Protein AF-A0A840MQK2-F1 (afdb_monomer_lite)

Secondary structure (DSSP, 8-state):
----------------------PPP--------------S-------TT-------HHHHHHHS-HHHHHHHHHTSTTGGGG--HHHHHHHHHHHHHHHHHHHHHHHHHHHHHTTSS----TTSPS-THHHHHHHHHHHHHHHHHHHHHHHHHHHHHHHHHHHHHHHHHHHHHHHHS--PPPP----SS-PPPPP--S------HHHHHHHHHHHHHHHHHHHTT-

Sequence (226 aa):
MRQLYNTPQLCGRRLPCSRKVDGPPVETGSPLLSFYGKIFLRNRNVAPGERTMSISSKFERSLLSHEEYGVIKGSHHPNLYALDRDGLLSLQSQLRQMRDKERTLARQKQRERRGKAEPRGASFPGTGEQPQQRKQVFANALKRVNKEATRIRNLEARAANVDAAHRALALRRAANFTSHPAQGQTANDGMSPRPNRRRRTIISGKRIGSTSQATKSAQARRDNKT

Organism: NCBI:txid211460

Radius of gyration: 40.18 Å; chains: 1; bounding box: 99×77×92 Å

Structure (mmCIF, N/CA/C/O backbone):
data_AF-A0A840MQK2-F1
#
_entry.id   AF-A0A840MQK2-F1
#
loop_
_atom_site.group_PDB
_atom_site.id
_atom_site.type_symbol
_atom_site.label_atom_id
_atom_site.label_alt_id
_atom_site.label_comp_id
_atom_site.label_asym_id
_atom_site.label_entity_id
_atom_site.label_seq_id
_atom_site.pdbx_PDB_ins_code
_atom_site.Cartn_x
_atom_site.Cartn_y
_atom_site.Cartn_z
_atom_site.occupancy
_atom_site.B_iso_or_equiv
_atom_site.auth_seq_id
_atom_site.auth_comp_id
_atom_site.auth_asym_id
_atom_site.auth_atom_id
_atom_site.pdbx_PDB_model_num
ATOM 1 N N . MET A 1 1 ? 40.280 -42.433 0.179 1.00 41.53 1 MET A N 1
ATOM 2 C CA . MET A 1 1 ? 41.707 -42.046 0.204 1.00 41.53 1 MET A CA 1
ATOM 3 C C . MET A 1 1 ? 41.862 -40.718 -0.531 1.00 41.53 1 MET A C 1
ATOM 5 O O . MET A 1 1 ? 41.618 -40.699 -1.723 1.00 41.53 1 MET A O 1
ATOM 9 N N . ARG A 1 2 ? 42.157 -39.648 0.234 1.00 40.81 2 ARG A N 1
ATOM 10 C CA . ARG A 1 2 ? 42.893 -38.396 -0.091 1.00 40.81 2 ARG A CA 1
ATOM 11 C C . ARG A 1 2 ? 42.661 -37.770 -1.483 1.00 40.81 2 ARG A C 1
ATOM 13 O O . ARG A 1 2 ? 43.052 -38.332 -2.490 1.00 40.81 2 ARG A O 1
ATOM 20 N N . GLN A 1 3 ? 41.938 -36.648 -1.582 1.00 44.72 3 GLN A N 1
ATOM 21 C CA . GLN A 1 3 ? 42.475 -35.268 -1.518 1.00 44.72 3 GLN A CA 1
ATOM 22 C C . GLN A 1 3 ? 43.796 -35.077 -2.284 1.00 44.72 3 GLN A C 1
ATOM 24 O O . GLN A 1 3 ? 44.765 -35.756 -1.967 1.00 44.72 3 GLN A O 1
ATOM 29 N N . LEU A 1 4 ? 43.852 -34.095 -3.194 1.00 51.62 4 LEU A N 1
ATOM 30 C CA . LEU A 1 4 ? 44.682 -32.891 -3.036 1.00 51.62 4 LEU A CA 1
ATOM 31 C C . LEU A 1 4 ? 44.457 -31.897 -4.193 1.00 51.62 4 LEU A C 1
ATOM 33 O O . LEU A 1 4 ? 44.516 -32.230 -5.373 1.00 51.62 4 LEU A O 1
ATOM 37 N N . TYR A 1 5 ? 44.183 -30.661 -3.786 1.00 48.44 5 TYR A N 1
ATOM 38 C CA . TYR A 1 5 ? 44.138 -29.437 -4.576 1.00 48.44 5 TYR A CA 1
ATOM 39 C C . TYR A 1 5 ? 45.520 -29.101 -5.148 1.00 48.44 5 TYR A C 1
ATOM 41 O O . TYR A 1 5 ? 46.525 -29.365 -4.493 1.00 48.44 5 TYR A O 1
ATOM 49 N N . ASN A 1 6 ? 45.576 -28.420 -6.297 1.00 49.34 6 ASN A N 1
ATOM 50 C CA . ASN A 1 6 ? 46.756 -27.629 -6.644 1.00 49.34 6 ASN A CA 1
ATOM 51 C C . ASN A 1 6 ? 46.397 -26.359 -7.425 1.00 49.34 6 ASN A C 1
ATOM 53 O O . ASN A 1 6 ? 46.158 -26.362 -8.630 1.00 49.34 6 ASN A O 1
ATOM 57 N N . THR A 1 7 ? 46.380 -25.258 -6.682 1.00 54.41 7 THR A N 1
ATOM 58 C CA . THR A 1 7 ? 46.642 -23.894 -7.144 1.00 54.41 7 THR A CA 1
ATOM 59 C C . THR A 1 7 ? 48.152 -23.665 -7.249 1.00 54.41 7 THR A C 1
ATOM 61 O O . THR A 1 7 ? 48.863 -24.075 -6.332 1.00 54.41 7 THR A O 1
ATOM 64 N N . PRO A 1 8 ? 48.634 -22.858 -8.206 1.00 52.00 8 PRO A N 1
ATOM 65 C CA . PRO A 1 8 ? 49.812 -22.039 -7.975 1.00 52.00 8 PRO A CA 1
ATOM 66 C C . PRO A 1 8 ? 49.434 -20.560 -7.887 1.00 52.00 8 PRO A C 1
ATOM 68 O O . PRO A 1 8 ? 48.898 -19.950 -8.812 1.00 52.00 8 PRO A O 1
ATOM 71 N N . GLN A 1 9 ? 49.751 -20.005 -6.721 1.00 45.38 9 GLN A N 1
ATOM 72 C CA . GLN A 1 9 ? 49.902 -18.586 -6.450 1.00 45.38 9 GLN A CA 1
ATOM 73 C C . GLN A 1 9 ? 50.935 -17.978 -7.409 1.00 45.38 9 GLN A C 1
ATOM 75 O O . GLN A 1 9 ? 52.034 -18.511 -7.555 1.00 45.38 9 GLN A O 1
ATOM 80 N N . LEU A 1 10 ? 50.624 -16.821 -7.996 1.00 47.00 10 LEU A N 1
ATOM 81 C CA . LEU A 1 10 ? 51.647 -15.914 -8.506 1.00 47.00 10 LEU A CA 1
ATOM 82 C C . LEU A 1 10 ? 51.690 -14.666 -7.633 1.00 47.00 10 LEU A C 1
ATOM 84 O O . LEU A 1 10 ? 50.785 -13.832 -7.616 1.00 47.00 10 LEU A O 1
ATOM 88 N N . CYS A 1 11 ? 52.791 -14.595 -6.895 1.00 37.00 11 CYS A N 1
ATOM 89 C CA . CYS A 1 11 ? 53.271 -13.460 -6.142 1.00 37.00 11 CYS A CA 1
ATOM 90 C C . CYS A 1 11 ? 53.499 -12.228 -7.033 1.00 37.00 11 CYS A C 1
ATOM 92 O O . CYS A 1 11 ? 54.121 -12.301 -8.089 1.00 37.00 11 CYS A O 1
ATOM 94 N N . GLY A 1 12 ? 53.072 -11.080 -6.508 1.00 40.91 12 GLY A N 1
ATOM 95 C CA . GLY A 1 12 ? 53.907 -9.892 -6.344 1.00 40.91 12 GLY A CA 1
ATOM 96 C C . GLY A 1 12 ? 54.588 -9.299 -7.577 1.00 40.91 12 GLY A C 1
ATOM 97 O O . GLY A 1 12 ? 55.734 -9.622 -7.878 1.00 40.91 12 GLY A O 1
ATOM 98 N N . ARG A 1 13 ? 53.979 -8.250 -8.140 1.00 44.50 13 ARG A N 1
ATOM 99 C CA . ARG A 1 13 ? 54.738 -7.109 -8.672 1.00 44.50 13 ARG A CA 1
ATOM 100 C C . ARG A 1 13 ? 54.138 -5.796 -8.184 1.00 44.50 13 ARG A C 1
ATOM 102 O O . ARG A 1 13 ? 53.063 -5.387 -8.603 1.00 44.50 13 ARG A O 1
ATOM 109 N N . ARG A 1 14 ? 54.886 -5.154 -7.282 1.00 46.94 14 ARG A N 1
ATOM 110 C CA . ARG A 1 14 ? 54.813 -3.721 -6.985 1.00 46.94 14 ARG A CA 1
ATOM 111 C C . ARG A 1 14 ? 55.087 -2.943 -8.270 1.00 46.94 14 ARG A C 1
ATOM 113 O O . ARG A 1 14 ? 56.121 -3.167 -8.892 1.00 46.94 14 ARG A O 1
ATOM 120 N N . LEU A 1 15 ? 54.215 -1.998 -8.599 1.00 55.44 15 LEU A N 1
ATOM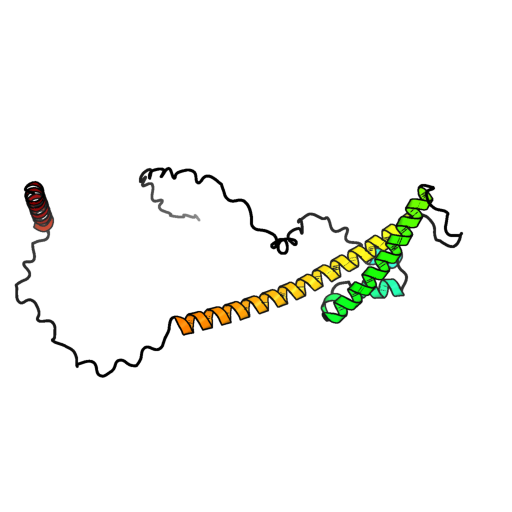 121 C CA . LEU A 1 15 ? 54.518 -0.855 -9.457 1.00 55.44 15 LEU A CA 1
ATOM 122 C C . LEU A 1 15 ? 53.840 0.407 -8.880 1.00 55.44 15 LEU A C 1
ATOM 124 O O . LEU A 1 15 ? 52.945 0.285 -8.044 1.00 55.44 15 LEU A O 1
ATOM 128 N N . PRO A 1 16 ? 54.367 1.599 -9.211 1.00 49.88 16 PRO A N 1
ATOM 129 C CA . PRO A 1 16 ? 54.675 2.634 -8.230 1.00 49.88 16 PRO A CA 1
ATOM 130 C C . PRO A 1 16 ? 53.606 3.719 -8.064 1.00 49.88 16 PRO A C 1
ATOM 132 O O . PRO A 1 16 ? 52.742 3.938 -8.912 1.00 49.88 16 PRO A O 1
ATOM 135 N N . CYS A 1 17 ? 53.761 4.439 -6.951 1.00 41.25 17 CYS A N 1
ATOM 136 C CA . CYS A 1 17 ? 53.114 5.691 -6.585 1.00 41.25 17 CYS A CA 1
ATOM 137 C C . CYS A 1 17 ? 52.955 6.646 -7.776 1.00 41.25 17 CYS A C 1
ATOM 139 O O . CYS A 1 17 ? 53.936 7.180 -8.292 1.00 41.25 17 CYS A O 1
ATOM 141 N N . SER A 1 18 ? 51.707 6.908 -8.162 1.00 45.62 18 SER A N 1
ATOM 142 C CA . SER A 1 18 ? 51.364 7.979 -9.095 1.00 45.62 18 SER A CA 1
ATOM 143 C C . SER A 1 18 ? 50.807 9.171 -8.321 1.00 45.62 18 SER A C 1
ATOM 145 O O . SER A 1 18 ? 49.755 9.094 -7.694 1.00 45.62 18 SER A O 1
ATOM 147 N N . ARG A 1 19 ? 51.626 10.227 -8.335 1.00 43.41 19 ARG A N 1
ATOM 148 C CA . ARG A 1 19 ? 51.381 11.658 -8.098 1.00 43.41 19 ARG A CA 1
ATOM 149 C C . ARG A 1 19 ? 49.942 12.071 -7.749 1.00 43.41 19 ARG A C 1
ATOM 151 O O . ARG A 1 19 ? 49.038 11.962 -8.571 1.00 43.41 19 ARG A O 1
ATOM 158 N N . LYS A 1 20 ? 49.800 12.687 -6.568 1.00 45.38 20 LYS A N 1
ATOM 159 C CA . LYS A 1 20 ? 48.750 13.672 -6.279 1.00 45.38 20 LYS A CA 1
ATOM 160 C C . LYS A 1 20 ? 48.833 14.789 -7.322 1.00 45.38 20 LYS A C 1
ATOM 162 O O . LYS A 1 20 ? 49.902 15.359 -7.525 1.00 45.38 20 LYS A O 1
ATOM 167 N N . VAL A 1 21 ? 47.716 15.057 -7.986 1.00 53.38 21 VAL A N 1
ATOM 168 C CA . VAL A 1 21 ? 47.494 16.288 -8.740 1.00 53.38 21 VAL A CA 1
ATOM 169 C C . VAL A 1 21 ? 46.721 17.197 -7.797 1.00 53.38 21 VAL A C 1
ATOM 171 O O . VAL A 1 21 ? 45.563 16.919 -7.490 1.00 53.38 21 VAL A O 1
ATOM 174 N N . ASP A 1 22 ? 47.388 18.228 -7.288 1.00 47.12 22 ASP A N 1
ATOM 175 C CA . ASP A 1 22 ? 46.751 19.286 -6.515 1.00 47.12 22 ASP A CA 1
ATOM 176 C C . ASP A 1 22 ? 45.995 20.195 -7.496 1.00 47.12 22 ASP A C 1
ATOM 178 O O . ASP A 1 22 ? 46.594 20.885 -8.320 1.00 47.12 22 ASP A O 1
ATOM 182 N N . GLY A 1 23 ? 44.663 20.125 -7.464 1.00 55.00 23 GLY A N 1
ATOM 183 C CA . GLY A 1 23 ? 43.780 21.052 -8.174 1.00 55.00 23 GLY A CA 1
ATOM 184 C C . GLY A 1 23 ? 43.467 22.277 -7.302 1.00 55.00 23 GLY A C 1
ATOM 185 O O . GLY A 1 23 ? 43.335 22.119 -6.086 1.00 55.00 23 GLY A O 1
ATOM 186 N N . PRO A 1 24 ? 43.349 23.487 -7.881 1.00 65.25 24 PRO A N 1
ATOM 187 C CA . PRO A 1 24 ? 43.094 24.707 -7.118 1.00 65.25 24 PRO A CA 1
ATOM 188 C C . PRO A 1 24 ? 41.659 24.764 -6.557 1.00 65.25 24 PRO A C 1
ATOM 190 O O . PRO A 1 24 ? 40.743 24.168 -7.136 1.00 65.25 24 PRO A O 1
ATOM 193 N N . PRO A 1 25 ? 41.440 25.499 -5.450 1.00 50.09 25 PRO A N 1
ATOM 194 C CA . PRO A 1 25 ? 40.121 25.675 -4.858 1.00 50.09 25 PRO A CA 1
ATOM 195 C C . PRO A 1 25 ? 39.256 26.570 -5.753 1.00 50.09 25 PRO A C 1
ATOM 197 O O . PRO A 1 25 ? 39.632 27.689 -6.090 1.00 50.09 25 PRO A O 1
ATOM 200 N N . VAL A 1 26 ? 38.082 26.070 -6.137 1.00 55.81 26 VAL A N 1
ATOM 201 C CA . VAL A 1 26 ? 37.061 26.871 -6.818 1.00 55.81 26 VAL A CA 1
ATOM 202 C C . VAL A 1 26 ? 36.281 27.615 -5.740 1.00 55.81 26 VAL A C 1
ATOM 204 O O . VAL A 1 26 ? 35.487 27.016 -5.013 1.00 55.81 26 VAL A O 1
ATOM 207 N N . GLU A 1 27 ? 36.552 28.911 -5.606 1.00 44.59 27 GLU A N 1
ATOM 208 C CA . GLU A 1 27 ? 35.802 29.794 -4.723 1.00 44.59 27 GLU A CA 1
ATOM 209 C C . GLU A 1 27 ? 34.398 30.070 -5.270 1.00 44.59 27 GLU A C 1
ATOM 211 O O . GLU A 1 27 ? 34.154 30.319 -6.450 1.00 44.59 27 GLU A O 1
ATOM 216 N N . THR A 1 28 ? 33.464 29.988 -4.336 1.00 51.53 28 THR A N 1
ATOM 217 C CA . THR A 1 28 ? 32.049 30.316 -4.412 1.00 51.53 28 THR A CA 1
ATOM 218 C C . THR A 1 28 ? 31.813 31.796 -4.696 1.00 51.53 28 THR A C 1
ATOM 220 O O . THR A 1 28 ? 32.368 32.642 -4.000 1.00 51.53 28 THR A O 1
ATOM 223 N N . GLY A 1 29 ? 30.881 32.122 -5.595 1.00 41.69 29 GLY A N 1
ATOM 224 C CA . GLY A 1 29 ? 30.379 33.493 -5.683 1.00 41.69 29 GLY A CA 1
ATOM 225 C C . GLY A 1 29 ? 29.430 33.766 -6.840 1.00 41.69 29 GLY A C 1
ATOM 226 O O . GLY A 1 29 ? 29.815 34.410 -7.805 1.00 41.69 29 GLY A O 1
ATOM 227 N N . SER A 1 30 ? 28.176 33.323 -6.742 1.00 43.62 30 SER A N 1
ATOM 228 C CA . SER A 1 30 ? 27.048 33.946 -7.457 1.00 43.62 30 SER A CA 1
ATOM 229 C C . SER A 1 30 ? 25.735 33.610 -6.737 1.00 43.62 30 SER A C 1
ATOM 231 O O . SER A 1 30 ? 25.288 32.461 -6.789 1.00 43.62 30 SER A O 1
ATOM 233 N N . PRO A 1 31 ? 25.125 34.571 -6.021 1.00 55.62 31 PRO A N 1
ATOM 234 C CA . PRO A 1 31 ? 23.759 34.463 -5.535 1.00 55.62 31 PRO A CA 1
ATOM 235 C C . PRO A 1 31 ? 22.786 34.861 -6.657 1.00 55.62 31 PRO A C 1
ATOM 237 O O . PRO A 1 31 ? 23.150 35.616 -7.550 1.00 55.62 31 PRO A O 1
ATOM 240 N N . LEU A 1 32 ? 21.529 34.423 -6.531 1.00 50.41 32 LEU A N 1
ATOM 241 C CA . LEU A 1 32 ? 20.359 34.778 -7.357 1.00 50.41 32 LEU A CA 1
ATOM 242 C C . LEU A 1 32 ? 20.064 33.864 -8.557 1.00 50.41 32 LEU A C 1
ATOM 244 O O . LEU A 1 32 ? 20.351 34.194 -9.697 1.00 50.41 32 LEU A O 1
ATOM 248 N N . LEU A 1 33 ? 19.368 32.758 -8.280 1.00 44.22 33 LEU A N 1
ATOM 249 C CA . LEU A 1 33 ? 18.238 32.231 -9.068 1.00 44.22 33 LEU A CA 1
ATOM 250 C C . LEU A 1 33 ? 17.614 31.109 -8.219 1.00 44.22 33 LEU A C 1
ATOM 252 O O . LEU A 1 33 ? 18.175 30.038 -8.040 1.00 44.22 33 LEU A O 1
ATOM 256 N N . SER A 1 34 ? 16.645 31.455 -7.376 1.00 40.94 34 SER A N 1
ATOM 257 C CA . SER A 1 34 ? 15.219 31.437 -7.712 1.00 40.94 34 SER A CA 1
ATOM 258 C C . SER A 1 34 ? 14.684 30.016 -7.913 1.00 40.94 34 SER A C 1
ATOM 260 O O . SER A 1 34 ? 14.951 29.357 -8.909 1.00 40.94 34 SER A O 1
ATOM 262 N N . PHE A 1 35 ? 13.941 29.574 -6.894 1.00 50.81 35 PHE A N 1
ATOM 263 C CA . PHE A 1 35 ? 12.643 28.914 -7.017 1.00 50.81 35 PHE A CA 1
ATOM 264 C C . PHE A 1 35 ? 12.455 27.943 -8.195 1.00 50.81 35 PHE A C 1
ATOM 266 O O . PHE A 1 35 ? 12.172 28.361 -9.306 1.00 50.81 35 PHE A O 1
ATOM 273 N N . TYR A 1 36 ? 12.504 26.647 -7.872 1.00 50.00 36 TYR A N 1
ATOM 274 C CA . TYR A 1 36 ? 11.636 25.534 -8.308 1.00 50.00 36 TYR A CA 1
ATOM 275 C C . TYR A 1 36 ? 12.467 24.256 -8.458 1.00 50.00 36 TYR A C 1
ATOM 277 O O . TYR A 1 36 ? 13.219 24.074 -9.404 1.00 50.00 36 TYR A O 1
ATOM 285 N N . GLY A 1 37 ? 12.325 23.344 -7.494 1.00 41.00 37 GLY A N 1
ATOM 286 C CA . GLY A 1 37 ? 13.011 22.049 -7.538 1.00 41.00 37 GLY A CA 1
ATOM 287 C C . GLY A 1 37 ? 12.895 21.216 -6.263 1.00 41.00 37 GLY A C 1
ATOM 288 O O . GLY A 1 37 ? 13.807 20.472 -5.927 1.00 41.00 37 GLY A O 1
ATOM 289 N N . LYS A 1 38 ? 11.796 21.350 -5.508 1.00 44.09 38 LYS A N 1
ATOM 290 C CA . LYS A 1 38 ? 11.507 20.544 -4.306 1.00 44.09 38 LYS A CA 1
ATOM 291 C C . LYS A 1 38 ? 10.321 19.605 -4.538 1.00 44.09 38 LYS A C 1
ATOM 293 O O . LYS A 1 38 ? 9.383 19.604 -3.755 1.00 44.09 38 LYS A O 1
ATOM 298 N N . ILE A 1 39 ? 10.335 18.795 -5.597 1.00 45.84 39 ILE A N 1
ATOM 299 C CA . ILE A 1 39 ? 9.381 17.677 -5.733 1.00 45.84 39 ILE A CA 1
ATOM 300 C C . ILE A 1 39 ? 10.043 16.492 -6.442 1.00 45.84 39 ILE A C 1
ATOM 302 O O . ILE A 1 39 ? 9.643 16.133 -7.536 1.00 45.84 39 ILE A O 1
ATOM 306 N N . PHE A 1 40 ? 11.048 15.862 -5.835 1.00 41.62 40 PHE A N 1
ATOM 307 C CA . PHE A 1 40 ? 11.305 14.433 -6.060 1.00 41.62 40 PHE A CA 1
ATOM 308 C C . PHE A 1 40 ? 12.363 13.942 -5.075 1.00 41.62 40 PHE A C 1
ATOM 310 O O . PHE A 1 40 ? 13.541 14.124 -5.327 1.00 41.62 40 PHE A O 1
ATOM 317 N N . LEU A 1 41 ? 11.950 13.399 -3.925 1.00 45.75 41 LEU A N 1
ATOM 318 C CA . LEU A 1 41 ? 12.714 12.472 -3.061 1.00 45.75 41 LEU A CA 1
ATOM 319 C C . LEU A 1 41 ? 11.960 12.309 -1.734 1.00 45.75 41 LEU A C 1
ATOM 321 O O . LEU A 1 41 ? 12.352 12.823 -0.689 1.00 45.75 41 LEU A O 1
ATOM 325 N N . ARG A 1 42 ? 10.830 11.594 -1.757 1.00 45.00 42 ARG A N 1
ATOM 326 C CA . ARG A 1 42 ? 10.215 11.115 -0.512 1.00 45.00 42 ARG A CA 1
ATOM 327 C C . ARG A 1 42 ? 9.440 9.822 -0.728 1.00 45.00 42 ARG A C 1
ATOM 329 O O . ARG A 1 42 ? 8.220 9.815 -0.720 1.00 45.00 42 ARG A O 1
ATOM 336 N N . ASN A 1 43 ? 10.171 8.729 -0.944 1.00 45.22 43 ASN A N 1
ATOM 337 C CA . ASN A 1 43 ? 9.729 7.388 -0.542 1.00 45.22 43 ASN A CA 1
ATOM 338 C C . ASN A 1 43 ? 10.883 6.374 -0.604 1.00 45.22 43 ASN A C 1
ATOM 340 O O . ASN A 1 43 ? 10.895 5.430 -1.385 1.00 45.22 43 ASN A O 1
ATOM 344 N N . ARG A 1 44 ? 11.874 6.566 0.266 1.00 51.06 44 ARG A N 1
ATOM 345 C CA . ARG A 1 44 ? 12.679 5.465 0.797 1.00 51.06 44 ARG A CA 1
ATOM 346 C C . ARG A 1 44 ? 12.616 5.599 2.303 1.00 51.06 44 ARG A C 1
ATOM 348 O O . ARG A 1 44 ? 13.250 6.497 2.827 1.00 51.06 44 ARG A O 1
ATOM 355 N N . ASN A 1 45 ? 11.765 4.799 2.939 1.00 39.47 45 ASN A N 1
ATOM 356 C CA . ASN A 1 45 ? 11.839 4.426 4.353 1.00 39.47 45 ASN A CA 1
ATOM 357 C C . ASN A 1 45 ? 10.799 3.328 4.608 1.00 39.47 45 ASN A C 1
ATOM 359 O O . ASN A 1 45 ? 9.733 3.571 5.164 1.00 39.47 45 ASN A O 1
ATOM 363 N N . VAL A 1 46 ? 11.107 2.105 4.182 1.00 48.34 46 VAL A N 1
ATOM 364 C CA . VAL A 1 46 ? 10.618 0.930 4.909 1.00 48.34 46 VAL A CA 1
ATOM 365 C C . VAL A 1 46 ? 11.840 0.401 5.638 1.00 48.34 46 VAL A C 1
ATOM 367 O O . VAL A 1 46 ? 12.669 -0.287 5.049 1.00 48.34 46 VAL A O 1
ATOM 370 N N . ALA A 1 47 ? 12.006 0.829 6.888 1.00 35.69 47 ALA A N 1
ATOM 371 C CA . ALA A 1 47 ? 13.020 0.271 7.766 1.00 35.69 47 ALA A CA 1
ATOM 372 C C . ALA A 1 47 ? 12.727 -1.233 7.956 1.00 35.69 47 ALA A C 1
ATOM 374 O O . ALA A 1 47 ? 11.588 -1.586 8.287 1.00 35.69 47 ALA A O 1
ATOM 375 N N . PRO A 1 48 ? 13.702 -2.131 7.741 1.00 42.12 48 PRO A N 1
ATOM 376 C CA . PRO A 1 48 ? 13.534 -3.545 8.037 1.00 42.12 48 PRO A CA 1
ATOM 377 C C . PRO A 1 48 ? 13.640 -3.716 9.556 1.00 42.12 48 PRO A C 1
ATOM 379 O O . PRO A 1 48 ? 14.733 -3.722 10.111 1.00 42.12 48 PRO A O 1
ATOM 382 N N . GLY A 1 49 ? 12.504 -3.776 10.253 1.00 39.28 49 GLY A N 1
ATOM 383 C CA . GLY A 1 49 ? 12.527 -3.947 11.710 1.00 39.28 49 GLY A CA 1
ATOM 384 C C . GLY A 1 49 ? 11.244 -3.651 12.482 1.00 39.28 49 GLY A C 1
ATOM 385 O O . GLY A 1 49 ? 11.230 -3.841 13.696 1.00 39.28 49 GLY A O 1
ATOM 386 N N . GLU A 1 50 ? 10.145 -3.230 11.844 1.00 43.06 50 GLU A N 1
ATOM 387 C CA . GLU A 1 50 ? 8.847 -3.257 12.529 1.00 43.06 50 GLU A CA 1
ATOM 388 C C . GLU A 1 50 ? 8.418 -4.716 12.692 1.00 43.06 50 GLU A C 1
ATOM 390 O O . GLU A 1 50 ? 7.966 -5.350 11.738 1.00 43.06 50 GLU A O 1
ATOM 395 N N . ARG A 1 51 ? 8.554 -5.245 13.915 1.00 45.38 51 ARG A N 1
ATOM 396 C CA . ARG A 1 51 ? 7.874 -6.471 14.340 1.00 45.38 51 ARG A CA 1
ATOM 397 C C . ARG A 1 51 ? 6.402 -6.293 13.993 1.00 45.38 51 ARG A C 1
ATOM 399 O O . ARG A 1 51 ? 5.686 -5.532 14.644 1.00 45.38 51 ARG A O 1
ATOM 406 N N . THR A 1 52 ? 5.958 -6.936 12.921 1.00 50.81 52 THR A N 1
ATOM 407 C CA . THR A 1 52 ? 4.545 -6.994 12.596 1.00 50.81 52 THR A CA 1
ATOM 408 C C . THR A 1 52 ? 3.889 -7.714 13.758 1.00 50.81 52 THR A C 1
ATOM 410 O O . THR A 1 52 ? 4.065 -8.921 13.901 1.00 50.81 52 THR A O 1
ATOM 413 N N . MET A 1 53 ? 3.171 -6.987 14.611 1.00 55.28 53 MET A N 1
ATOM 414 C CA . MET A 1 53 ? 2.200 -7.603 15.504 1.00 55.28 53 MET A CA 1
ATOM 415 C C . MET A 1 53 ? 1.160 -8.255 14.594 1.00 55.28 53 MET A C 1
ATOM 417 O O . MET A 1 53 ? 0.223 -7.603 14.129 1.00 55.28 53 MET A O 1
ATOM 421 N N . SER A 1 54 ? 1.412 -9.511 14.219 1.00 70.00 54 SER A N 1
ATOM 422 C CA . SER A 1 54 ? 0.518 -10.304 13.396 1.00 70.00 54 SER A CA 1
ATOM 423 C C . SER A 1 54 ? -0.680 -10.629 14.266 1.00 70.00 54 SER A C 1
ATOM 425 O O . SER A 1 54 ? -0.638 -11.526 15.106 1.00 70.00 54 SER A O 1
ATOM 427 N N . ILE A 1 55 ? -1.738 -9.846 14.103 1.00 82.38 55 ILE A N 1
ATOM 428 C CA . ILE A 1 55 ? -3.005 -10.139 14.754 1.00 82.38 55 ILE A CA 1
ATOM 429 C C . ILE A 1 55 ? -3.551 -11.430 14.140 1.00 82.38 55 ILE A C 1
ATOM 431 O O . ILE A 1 55 ? -3.625 -11.558 12.915 1.00 82.38 55 ILE A O 1
ATOM 435 N N . SER A 1 56 ? -3.887 -12.399 14.994 1.00 87.19 56 SER A N 1
ATOM 436 C CA . SER A 1 56 ? -4.427 -13.683 14.556 1.00 87.19 56 SER A CA 1
ATOM 437 C C . SER A 1 56 ? -5.860 -13.517 14.050 1.00 87.19 56 SER A C 1
ATOM 439 O O . SER A 1 56 ? -6.649 -12.771 14.628 1.00 87.19 56 SER A O 1
ATOM 441 N N . SER A 1 57 ? -6.246 -14.259 13.009 1.00 87.88 57 SER A N 1
ATOM 442 C CA . SER A 1 57 ? -7.614 -14.200 12.468 1.00 87.88 57 SER A CA 1
ATOM 443 C C . SER A 1 57 ? -8.680 -14.554 13.512 1.00 87.88 57 SER A C 1
ATOM 445 O O . SER A 1 57 ? -9.800 -14.059 13.435 1.00 87.88 57 SER A O 1
ATOM 447 N N . LYS A 1 58 ? -8.336 -15.386 14.507 1.00 90.00 58 LYS A N 1
ATOM 448 C CA . LYS A 1 58 ? -9.208 -15.702 15.648 1.00 90.00 58 LYS A CA 1
ATOM 449 C C . LYS A 1 58 ? -9.487 -14.461 16.499 1.00 90.00 58 LYS A C 1
ATOM 451 O O . LYS A 1 58 ? -10.637 -14.220 16.843 1.00 90.00 58 LYS A O 1
ATOM 456 N N . PHE A 1 59 ? -8.455 -13.671 16.790 1.00 90.00 59 PHE A N 1
ATOM 457 C CA . PHE A 1 59 ? -8.587 -12.429 17.549 1.00 90.00 59 PHE A CA 1
ATOM 458 C C . PHE A 1 59 ? -9.367 -11.358 16.775 1.00 90.00 59 PHE A C 1
ATOM 460 O O . PHE A 1 59 ? -10.173 -10.634 17.351 1.00 90.00 59 PHE A O 1
ATOM 467 N N . GLU A 1 60 ? -9.182 -11.287 15.453 1.00 91.06 60 GLU A N 1
ATOM 468 C CA . GLU A 1 60 ? -9.973 -10.388 14.603 1.00 91.06 60 GLU A CA 1
ATOM 469 C C . GLU A 1 60 ? -11.475 -10.732 14.668 1.00 91.06 60 GLU A C 1
ATOM 471 O O . GLU A 1 60 ? -12.295 -9.827 14.791 1.00 91.06 60 GLU A O 1
ATOM 476 N N . ARG A 1 61 ? -11.840 -12.026 14.658 1.00 91.75 61 ARG A N 1
ATOM 477 C CA . ARG A 1 61 ? -13.242 -12.484 14.780 1.00 91.75 61 ARG A CA 1
ATOM 478 C C . ARG A 1 61 ? -13.866 -12.186 16.137 1.00 91.75 61 ARG A C 1
ATOM 480 O O . ARG A 1 61 ? -15.053 -11.906 16.189 1.00 91.75 61 ARG A O 1
ATOM 487 N N . SER A 1 62 ? -13.102 -12.280 17.226 1.00 91.00 62 SER A N 1
ATOM 488 C CA . SER A 1 62 ? -13.644 -12.051 18.572 1.00 91.00 62 SER A CA 1
ATOM 489 C C . SER A 1 62 ? -13.918 -10.577 18.872 1.00 91.00 62 SER A C 1
ATOM 491 O O . SER A 1 62 ? -14.706 -10.279 19.760 1.00 91.00 62 SER A O 1
ATOM 493 N N . LEU A 1 63 ? -13.248 -9.654 18.174 1.00 89.06 63 LEU A N 1
ATOM 494 C CA . LEU A 1 63 ? -13.362 -8.213 18.428 1.00 89.06 63 LEU A CA 1
ATOM 495 C C . LEU A 1 63 ? -14.361 -7.479 17.528 1.00 89.06 63 LEU A C 1
ATOM 497 O O . LEU A 1 63 ? -14.763 -6.356 17.850 1.00 89.06 63 LEU A O 1
ATOM 501 N N . LEU A 1 64 ? -14.687 -8.056 16.375 1.00 89.56 64 LEU A N 1
ATOM 502 C CA . LEU A 1 64 ? -15.430 -7.389 15.311 1.00 89.56 64 LEU A CA 1
ATOM 503 C C . LEU A 1 64 ? -16.809 -8.001 15.119 1.00 89.56 64 LEU A C 1
ATOM 505 O O . LEU A 1 64 ? -17.018 -9.182 15.391 1.00 89.56 64 LEU A O 1
ATOM 509 N N . SER A 1 65 ? -17.739 -7.191 14.611 1.00 91.44 65 SER A N 1
ATOM 510 C CA . SER A 1 65 ? -19.034 -7.708 14.176 1.00 91.44 65 SER A CA 1
ATOM 511 C C . SER A 1 65 ? -18.873 -8.597 12.936 1.00 91.44 65 SER A C 1
ATOM 513 O O . SER A 1 65 ? -17.848 -8.565 12.248 1.00 91.44 65 SER A O 1
ATOM 515 N N . HIS A 1 66 ? -19.894 -9.401 12.633 1.00 90.00 66 HIS A N 1
ATOM 516 C CA . HIS A 1 66 ? -19.857 -10.311 11.488 1.00 90.00 66 HIS A CA 1
ATOM 517 C C . HIS A 1 66 ? -19.635 -9.572 10.157 1.00 90.00 66 HIS A C 1
ATOM 519 O O . HIS A 1 66 ? -18.815 -9.994 9.341 1.00 90.00 66 HIS A O 1
ATOM 525 N N . GLU A 1 67 ? -20.306 -8.433 9.973 1.00 90.62 67 GLU A N 1
ATOM 526 C CA . GLU A 1 67 ? -20.178 -7.593 8.778 1.00 90.62 67 GLU A CA 1
ATOM 527 C C . GLU A 1 67 ? -18.777 -6.982 8.661 1.00 90.62 67 GLU A C 1
ATOM 529 O O . GLU A 1 67 ? -18.134 -7.065 7.613 1.00 90.62 67 GLU A O 1
ATOM 534 N N . GLU A 1 68 ? -18.257 -6.432 9.763 1.00 93.00 68 GLU A N 1
ATOM 535 C CA . GLU A 1 68 ? -16.912 -5.852 9.818 1.00 93.00 68 GLU A CA 1
ATOM 536 C C . GLU A 1 68 ? -15.844 -6.907 9.524 1.00 93.00 68 GLU A C 1
ATOM 538 O O . GLU A 1 68 ? -14.888 -6.660 8.782 1.00 93.00 68 GLU A O 1
ATOM 543 N N . TYR A 1 69 ? -16.024 -8.108 10.076 1.00 93.88 69 TYR A N 1
ATOM 544 C CA . TYR A 1 69 ? -15.142 -9.232 9.822 1.00 93.88 69 TYR A CA 1
ATOM 545 C C . TYR A 1 69 ? -15.182 -9.676 8.353 1.00 93.88 69 TYR A C 1
ATOM 547 O O . TYR A 1 69 ? -14.138 -10.038 7.804 1.00 93.88 69 TYR A O 1
ATOM 555 N N . GLY A 1 70 ? -16.340 -9.594 7.691 1.00 92.19 70 GLY A N 1
ATOM 556 C CA . GLY A 1 70 ? -16.482 -9.848 6.256 1.00 92.19 70 GLY A CA 1
ATOM 557 C C . GLY A 1 70 ? -15.536 -8.989 5.412 1.00 92.19 70 GLY A C 1
ATOM 558 O O . GLY A 1 70 ? -14.815 -9.516 4.561 1.00 92.19 70 GLY A O 1
ATOM 559 N N . VAL A 1 71 ? -15.437 -7.693 5.721 1.00 93.50 71 VAL A N 1
ATOM 560 C CA . VAL A 1 71 ? -14.514 -6.767 5.037 1.00 93.50 71 VAL A CA 1
ATOM 561 C C . VAL A 1 71 ? -13.053 -7.161 5.282 1.00 93.50 71 VAL A C 1
ATOM 563 O O . VAL A 1 71 ? -12.238 -7.199 4.357 1.00 93.50 71 VAL A O 1
ATOM 566 N N . ILE A 1 72 ? -12.700 -7.521 6.519 1.00 94.19 72 ILE A N 1
ATOM 567 C CA . ILE A 1 72 ? -11.323 -7.916 6.858 1.00 94.19 72 ILE A CA 1
ATOM 568 C C . ILE A 1 72 ? -10.938 -9.250 6.230 1.00 94.19 72 ILE A C 1
ATOM 570 O O . ILE A 1 72 ? -9.786 -9.417 5.821 1.00 94.19 72 ILE A O 1
ATOM 574 N N . LYS A 1 73 ? -11.882 -10.180 6.079 1.00 92.75 73 LYS A N 1
ATOM 575 C CA . LYS A 1 73 ? -11.670 -11.448 5.374 1.00 92.75 73 LYS A CA 1
ATOM 576 C C . LYS A 1 73 ? -11.202 -11.232 3.928 1.00 92.75 73 LYS A C 1
ATOM 578 O O . LYS A 1 73 ? -10.401 -12.028 3.438 1.00 92.75 73 LYS A O 1
ATOM 583 N N . GLY A 1 74 ? -11.619 -10.141 3.279 1.00 91.00 74 GLY A N 1
ATOM 584 C CA . GLY A 1 74 ? -11.116 -9.729 1.962 1.00 91.00 74 GLY A CA 1
ATOM 585 C C . GLY A 1 74 ? -9.645 -9.285 1.962 1.00 91.00 74 GLY A C 1
ATOM 586 O O . GLY A 1 74 ? -8.952 -9.439 0.964 1.00 91.00 74 GLY A O 1
ATOM 587 N N . SER A 1 75 ? -9.127 -8.802 3.098 1.00 91.69 75 SER A N 1
ATOM 588 C CA . SER A 1 75 ? -7.717 -8.403 3.258 1.00 91.69 75 SER A CA 1
ATOM 589 C C . SER A 1 75 ? -6.759 -9.563 3.565 1.00 91.69 75 SER A C 1
ATOM 591 O O . SER A 1 75 ? -5.548 -9.355 3.671 1.00 91.69 75 SER A O 1
ATOM 593 N N . HIS A 1 76 ? -7.274 -10.779 3.764 1.00 91.69 76 HIS A N 1
ATOM 594 C CA . HIS A 1 76 ? -6.444 -11.959 3.993 1.00 91.69 76 HIS A CA 1
ATOM 595 C C . HIS A 1 76 ? -6.029 -12.608 2.676 1.00 91.69 76 HIS A C 1
ATOM 597 O O . HIS A 1 76 ? -6.788 -12.653 1.708 1.00 91.69 76 HIS A O 1
ATOM 603 N N . HIS A 1 77 ? -4.825 -13.172 2.661 1.00 85.81 77 HIS A N 1
ATOM 604 C CA . HIS A 1 77 ? -4.433 -14.117 1.620 1.00 85.81 77 HIS A CA 1
ATOM 605 C C . HIS A 1 77 ? -5.259 -15.408 1.802 1.00 85.81 77 HIS A C 1
ATOM 607 O O . HIS A 1 77 ? -5.442 -15.827 2.947 1.00 85.81 77 HIS A O 1
ATOM 613 N N . PRO A 1 78 ? -5.780 -16.052 0.741 1.00 90.38 78 PRO A N 1
ATOM 614 C CA . PRO A 1 78 ? -5.545 -15.806 -0.687 1.00 90.38 78 PRO A CA 1
ATOM 615 C C . PRO A 1 78 ? -6.487 -14.780 -1.343 1.00 90.38 78 PRO A C 1
ATOM 617 O O . PRO A 1 78 ? -6.182 -14.320 -2.439 1.00 90.38 78 PRO A O 1
ATOM 620 N N . ASN A 1 79 ? -7.590 -14.396 -0.691 1.00 90.62 79 ASN A N 1
ATOM 621 C CA . ASN A 1 79 ? -8.651 -13.553 -1.273 1.00 90.62 79 ASN A CA 1
ATOM 622 C C . ASN A 1 79 ? -8.131 -12.232 -1.840 1.00 90.62 79 ASN A C 1
ATOM 624 O O . ASN A 1 79 ? -8.614 -11.761 -2.863 1.00 90.62 79 ASN A O 1
ATOM 628 N N . LEU A 1 80 ? -7.116 -11.662 -1.195 1.00 88.88 80 LEU A N 1
ATOM 629 C CA . LEU A 1 80 ? -6.510 -10.414 -1.629 1.00 88.88 80 LEU A CA 1
ATOM 630 C C . LEU A 1 80 ? -5.956 -10.516 -3.067 1.00 88.88 80 LEU A C 1
ATOM 632 O O . LEU A 1 80 ? -6.116 -9.588 -3.851 1.00 88.88 80 LEU A O 1
ATOM 636 N N . TYR A 1 81 ? -5.386 -11.659 -3.462 1.00 90.69 81 TYR A N 1
ATOM 637 C CA . TYR A 1 81 ? -4.879 -11.848 -4.827 1.00 90.69 81 TYR A CA 1
ATOM 638 C C . TYR A 1 81 ?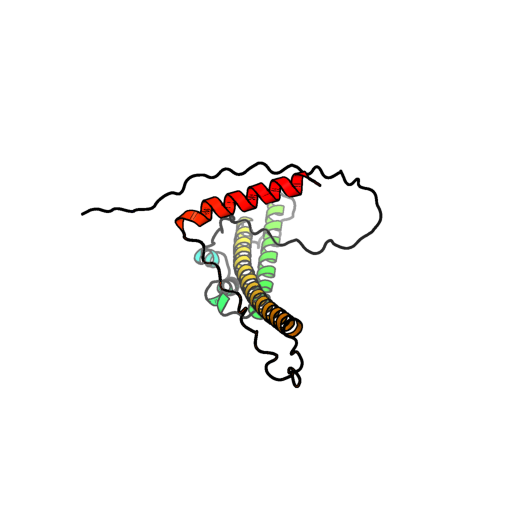 -5.972 -11.990 -5.888 1.00 90.69 81 TYR A C 1
ATOM 640 O O . TYR A 1 81 ? -5.680 -11.796 -7.062 1.00 90.69 81 TYR A O 1
ATOM 648 N N . ALA A 1 82 ? -7.202 -12.317 -5.493 1.00 90.62 82 ALA A N 1
ATOM 649 C CA . ALA A 1 82 ? -8.329 -12.403 -6.415 1.00 90.62 82 ALA A CA 1
ATOM 650 C C . ALA A 1 82 ? -8.934 -11.025 -6.741 1.00 90.62 82 ALA A C 1
ATOM 652 O O . ALA A 1 82 ? -9.772 -10.925 -7.633 1.00 90.62 82 ALA A O 1
ATOM 653 N N . LEU A 1 83 ? -8.543 -9.969 -6.018 1.00 90.94 83 LEU A N 1
ATOM 654 C CA . LEU A 1 83 ? -9.057 -8.619 -6.228 1.00 90.94 83 LEU A CA 1
ATOM 655 C C . LEU A 1 83 ? -8.282 -7.892 -7.329 1.00 90.94 83 LEU A C 1
ATOM 657 O O . LEU A 1 83 ? -7.051 -7.865 -7.329 1.00 90.94 83 LEU A O 1
ATOM 661 N N . ASP A 1 84 ? -9.028 -7.229 -8.208 1.00 90.69 84 ASP A N 1
ATOM 662 C CA . ASP A 1 84 ? -8.477 -6.286 -9.177 1.00 90.69 84 ASP A CA 1
ATOM 663 C C . ASP A 1 84 ? -8.089 -4.944 -8.515 1.00 90.69 84 ASP A C 1
ATOM 665 O O . ASP A 1 84 ? -8.435 -4.666 -7.360 1.00 90.69 84 ASP A O 1
ATOM 669 N N . ARG A 1 85 ? -7.372 -4.081 -9.244 1.00 89.62 85 ARG A N 1
ATOM 670 C CA . ARG A 1 85 ? -6.905 -2.761 -8.801 1.00 89.62 85 ARG A CA 1
ATOM 671 C C . ARG A 1 85 ? -8.031 -1.901 -8.230 1.00 89.62 85 ARG A C 1
ATOM 673 O O . ARG A 1 85 ? -7.849 -1.315 -7.161 1.00 89.62 85 ARG A O 1
ATOM 680 N N . ASP A 1 86 ? -9.184 -1.862 -8.887 1.00 92.25 86 ASP A N 1
ATOM 681 C CA . ASP A 1 86 ? -10.336 -1.087 -8.416 1.00 92.25 86 ASP A CA 1
ATOM 682 C C . ASP A 1 86 ? -10.958 -1.699 -7.155 1.00 92.25 86 ASP A C 1
ATOM 684 O O . ASP A 1 86 ? -11.318 -0.983 -6.214 1.00 92.25 86 ASP A O 1
ATOM 688 N N . GLY A 1 87 ? -10.974 -3.033 -7.068 1.00 92.69 87 GLY A N 1
ATOM 689 C CA . GLY A 1 87 ? -11.358 -3.771 -5.863 1.00 92.69 87 GLY A CA 1
ATOM 690 C C . GLY A 1 87 ? -10.441 -3.478 -4.670 1.00 92.69 87 GLY A C 1
ATOM 691 O O . GLY A 1 87 ? -10.904 -3.314 -3.542 1.00 92.69 87 GLY A O 1
ATOM 692 N N . LEU A 1 88 ? -9.135 -3.330 -4.903 1.00 93.19 88 LEU A N 1
ATOM 693 C CA . LEU A 1 88 ? -8.181 -2.954 -3.857 1.00 93.19 88 LEU A CA 1
ATOM 694 C C . LEU A 1 88 ? -8.369 -1.510 -3.386 1.00 93.19 88 LEU A C 1
ATOM 696 O O . LEU A 1 88 ? -8.214 -1.236 -2.195 1.00 93.19 88 LEU A O 1
ATOM 700 N N . LEU A 1 89 ? -8.702 -0.584 -4.290 1.00 94.06 89 LEU A N 1
ATOM 701 C CA . LEU A 1 89 ? -8.954 0.818 -3.945 1.00 94.06 89 LEU A CA 1
ATOM 702 C C . LEU A 1 89 ? -10.254 0.989 -3.152 1.00 94.06 89 LEU A C 1
ATOM 704 O O . LEU A 1 89 ? -10.269 1.719 -2.155 1.00 94.06 89 LEU A O 1
ATOM 708 N N . SER A 1 90 ? -11.325 0.294 -3.543 1.00 95.25 90 SER A N 1
ATOM 709 C CA . SER A 1 90 ? -12.598 0.323 -2.816 1.00 95.25 90 SER A CA 1
ATOM 710 C C . SER A 1 90 ? -12.443 -0.262 -1.409 1.00 95.25 90 SER A C 1
ATOM 712 O O . SER A 1 90 ? -12.802 0.392 -0.425 1.00 95.25 90 SER A O 1
ATOM 714 N N . LEU A 1 91 ? -11.784 -1.418 -1.290 1.00 95.19 91 LEU A N 1
ATOM 715 C CA . LEU A 1 91 ? -11.488 -2.054 -0.008 1.00 95.19 91 LEU A CA 1
ATOM 716 C C . LEU A 1 91 ? -10.557 -1.186 0.857 1.00 95.19 91 LEU A C 1
ATOM 718 O O . LEU A 1 91 ? -10.768 -1.047 2.064 1.00 95.19 91 LEU A O 1
ATOM 722 N N . GLN A 1 92 ? -9.566 -0.519 0.257 1.00 95.69 92 GLN A N 1
ATOM 723 C CA . GLN A 1 92 ? -8.721 0.451 0.958 1.00 95.69 92 GLN A CA 1
ATOM 724 C C . GLN A 1 92 ? -9.541 1.627 1.512 1.00 95.69 92 GLN A C 1
ATOM 726 O O . GLN A 1 92 ? -9.304 2.052 2.646 1.00 95.69 92 GLN A O 1
ATOM 731 N N . SER A 1 93 ? -10.480 2.167 0.731 1.00 96.62 93 SER A N 1
ATOM 732 C CA . SER A 1 93 ? -11.346 3.275 1.151 1.00 96.62 93 SER A CA 1
ATOM 733 C C . SER A 1 93 ? -12.226 2.875 2.338 1.00 96.62 93 SER A C 1
ATOM 735 O O . SER A 1 93 ? -12.211 3.548 3.373 1.00 96.62 93 SER A O 1
ATOM 737 N N . GLN A 1 94 ? -12.898 1.725 2.242 1.00 95.81 94 GLN A N 1
ATOM 738 C CA . GLN A 1 94 ? -13.740 1.186 3.313 1.00 95.81 94 GLN A CA 1
ATOM 739 C C . GLN A 1 94 ? -12.945 0.985 4.611 1.00 95.81 94 GLN A C 1
ATOM 741 O O . GLN A 1 94 ? -13.324 1.498 5.665 1.00 95.81 94 GLN A O 1
ATOM 746 N N . LEU A 1 95 ? -11.778 0.337 4.539 1.00 95.94 95 LEU A N 1
ATOM 747 C CA . LEU A 1 95 ? -10.933 0.111 5.714 1.00 95.94 95 LEU A CA 1
ATOM 748 C C . LEU A 1 95 ? -10.412 1.414 6.343 1.00 95.94 95 LEU A C 1
ATOM 750 O O . LEU A 1 95 ? -10.249 1.486 7.564 1.00 95.94 95 LEU A O 1
ATOM 754 N N . ARG A 1 96 ? -10.149 2.462 5.546 1.00 96.50 96 ARG A N 1
ATOM 755 C CA . ARG A 1 96 ? -9.777 3.788 6.075 1.00 96.50 96 ARG A CA 1
ATOM 756 C C . ARG A 1 96 ? -10.921 4.398 6.870 1.00 96.50 96 ARG A C 1
ATOM 758 O O . ARG A 1 96 ? -10.685 4.835 7.993 1.00 96.50 96 ARG A O 1
ATOM 765 N N . GLN A 1 97 ? -12.137 4.370 6.328 1.00 96.75 97 GLN A N 1
ATOM 766 C CA . GLN A 1 97 ? -13.318 4.886 7.017 1.00 96.75 97 GLN A CA 1
ATOM 767 C C . GLN A 1 97 ? -13.551 4.153 8.343 1.00 96.75 97 GLN A C 1
ATOM 769 O O . GLN A 1 97 ? -13.725 4.799 9.375 1.00 96.75 97 GLN A O 1
ATOM 774 N N . MET A 1 98 ? -13.480 2.819 8.347 1.00 95.06 98 MET A N 1
ATOM 775 C CA . MET A 1 98 ? -13.636 2.012 9.565 1.00 95.06 98 MET A CA 1
ATOM 776 C C . MET A 1 98 ? -12.545 2.320 10.598 1.00 95.06 98 MET A C 1
ATOM 778 O O . MET A 1 98 ? -12.842 2.606 11.757 1.00 95.06 98 MET A O 1
ATOM 782 N N . ARG A 1 99 ? -11.273 2.369 10.177 1.00 95.19 99 ARG A N 1
ATOM 783 C CA . ARG A 1 99 ? -10.161 2.738 11.064 1.00 95.19 99 ARG A CA 1
ATOM 784 C C . ARG A 1 99 ? -10.338 4.138 11.648 1.00 95.19 99 ARG A C 1
ATOM 786 O O . ARG A 1 99 ? -10.024 4.351 12.817 1.00 95.19 99 ARG A O 1
ATOM 793 N N . ASP A 1 100 ? -10.769 5.106 10.847 1.00 96.06 100 ASP A N 1
ATOM 794 C CA . ASP A 1 100 ? -10.875 6.500 11.276 1.00 96.06 100 ASP A CA 1
ATOM 795 C C . ASP A 1 100 ? -12.070 6.718 12.222 1.00 96.06 100 ASP A C 1
ATOM 797 O O . ASP A 1 100 ? -11.945 7.488 13.183 1.00 96.06 100 ASP A O 1
ATOM 801 N N . LYS A 1 101 ? -13.160 5.954 12.049 1.00 93.25 101 LYS A N 1
ATOM 802 C CA . LYS A 1 101 ? -14.246 5.838 13.037 1.00 93.25 101 LYS A CA 1
ATOM 803 C C . LYS A 1 101 ? -13.699 5.343 14.380 1.00 93.25 101 LYS A C 1
ATOM 805 O O .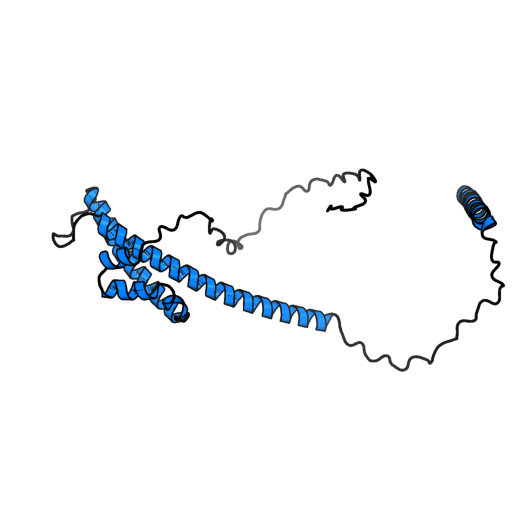 LYS A 1 101 ? -13.774 6.070 15.371 1.00 93.25 101 LYS A O 1
ATOM 810 N N . GLU A 1 102 ? -13.028 4.190 14.400 1.00 93.00 102 GLU A N 1
ATOM 811 C CA . GLU A 1 102 ? -12.442 3.629 15.630 1.00 93.00 102 GLU A CA 1
ATOM 812 C C . GLU A 1 102 ? -11.396 4.549 16.262 1.00 93.00 102 GLU A C 1
ATOM 814 O O . GLU A 1 102 ? -11.359 4.741 17.474 1.00 93.00 102 GLU A O 1
ATOM 819 N N . ARG A 1 103 ? -10.555 5.192 15.447 1.00 93.69 103 ARG A N 1
ATOM 820 C CA . ARG A 1 103 ? -9.561 6.168 15.913 1.00 93.69 103 ARG A CA 1
ATOM 821 C C . ARG A 1 103 ? -10.219 7.338 16.638 1.00 93.69 103 ARG A C 1
ATOM 823 O O . ARG A 1 103 ? -9.661 7.821 17.624 1.00 93.69 103 ARG A O 1
ATOM 830 N N . THR A 1 104 ? -11.353 7.817 16.138 1.00 92.88 104 THR A N 1
ATOM 831 C CA . THR A 1 104 ? -12.093 8.931 16.740 1.00 92.88 104 THR A CA 1
ATOM 832 C C . THR A 1 104 ? -12.688 8.513 18.081 1.00 92.88 104 THR A C 1
ATOM 834 O O . THR A 1 104 ? -12.487 9.214 19.073 1.00 92.88 104 THR A O 1
ATOM 837 N N . LEU A 1 105 ? -13.295 7.326 18.145 1.00 89.94 105 LEU A N 1
ATOM 838 C CA . LEU A 1 105 ? -13.834 6.748 19.380 1.00 89.94 105 LEU A CA 1
ATOM 839 C C . LEU A 1 105 ? -12.736 6.531 20.428 1.00 89.94 105 LEU A C 1
ATOM 841 O O . LEU A 1 105 ? -12.854 6.959 21.575 1.00 89.94 105 LEU A O 1
ATOM 845 N N . ALA A 1 106 ? -11.610 5.958 20.013 1.00 90.12 106 ALA A N 1
ATOM 846 C CA . ALA A 1 106 ? -10.489 5.683 20.897 1.00 90.12 106 ALA A CA 1
ATOM 847 C C . ALA A 1 106 ? -9.853 6.971 21.457 1.00 90.12 106 ALA A C 1
ATOM 849 O O . ALA A 1 106 ? -9.442 7.017 22.618 1.00 90.12 106 ALA A O 1
ATOM 850 N N . ARG A 1 107 ? -9.794 8.043 20.652 1.00 90.19 107 ARG A N 1
ATOM 851 C CA . ARG A 1 107 ? -9.345 9.376 21.093 1.00 90.19 107 ARG A CA 1
ATOM 852 C C . ARG A 1 107 ? -10.326 10.020 22.062 1.00 90.19 107 ARG A C 1
ATOM 854 O O . ARG A 1 107 ? -9.878 10.616 23.037 1.00 90.19 107 ARG A O 1
ATOM 861 N N . GLN A 1 108 ? -11.625 9.901 21.799 1.00 88.75 108 GLN A N 1
ATOM 862 C CA . GLN A 1 108 ? -12.664 10.416 22.684 1.00 88.75 108 GLN A CA 1
ATOM 863 C C . GLN A 1 108 ? -12.566 9.752 24.062 1.00 88.75 108 GLN A C 1
ATOM 865 O O . GLN A 1 108 ? -12.403 10.452 25.055 1.00 88.75 108 GLN A O 1
ATOM 870 N N . LYS A 1 109 ? -12.503 8.415 24.124 1.00 85.94 109 LYS A N 1
ATOM 871 C CA . LYS A 1 109 ? -12.326 7.683 25.391 1.00 85.94 109 LYS A CA 1
ATOM 872 C C . LYS A 1 109 ? -11.036 8.034 26.119 1.00 85.94 109 LYS A C 1
ATOM 874 O O . LYS A 1 109 ? -11.019 8.154 27.341 1.00 85.94 109 LYS A O 1
ATOM 879 N N . GLN A 1 110 ? -9.949 8.255 25.384 1.00 88.62 110 GLN A N 1
ATOM 880 C CA . GLN A 1 110 ? -8.706 8.718 25.991 1.00 88.62 110 GLN A CA 1
ATOM 881 C C . GLN A 1 110 ? -8.837 10.129 26.590 1.00 88.62 110 GLN A C 1
ATOM 883 O O . GLN A 1 110 ? -8.178 10.420 27.586 1.00 88.62 110 GLN A O 1
ATOM 888 N N . ARG A 1 111 ? -9.659 11.008 26.004 1.00 90.00 111 ARG A N 1
ATOM 889 C CA . ARG A 1 111 ? -9.944 12.344 26.551 1.00 90.00 111 ARG A CA 1
ATOM 890 C C . ARG A 1 111 ? -10.876 12.280 27.760 1.00 90.00 111 ARG A C 1
ATOM 892 O O . ARG A 1 111 ? -10.568 12.945 28.742 1.00 90.00 111 ARG A O 1
ATOM 899 N N . GLU A 1 112 ? -11.917 11.450 27.717 1.00 89.44 112 GLU A N 1
ATOM 900 C CA . GLU A 1 112 ? -12.817 11.182 28.854 1.00 89.44 112 GLU A CA 1
ATOM 901 C C . GLU A 1 112 ? -12.023 10.654 30.058 1.00 89.44 112 GLU A C 1
ATOM 903 O O . GLU A 1 112 ? -12.080 11.231 31.137 1.00 89.44 112 GLU A O 1
ATOM 908 N N . ARG A 1 113 ? -11.153 9.651 29.852 1.00 84.44 113 ARG A N 1
ATOM 909 C CA . ARG A 1 113 ? -10.257 9.122 30.902 1.00 84.44 113 ARG A CA 1
ATOM 910 C C . ARG A 1 113 ? -9.324 10.186 31.491 1.00 84.44 113 ARG A C 1
ATOM 912 O O . ARG A 1 113 ? -8.880 10.056 32.624 1.00 84.44 113 ARG A O 1
ATOM 919 N N . ARG A 1 114 ? -8.983 11.215 30.713 1.00 88.06 114 ARG A N 1
ATOM 920 C CA . ARG A 1 114 ? -8.139 12.341 31.146 1.00 88.06 114 ARG A CA 1
ATOM 921 C C . ARG A 1 114 ? -8.942 13.494 31.762 1.00 88.06 114 ARG A C 1
ATOM 923 O O . ARG A 1 114 ? -8.327 14.501 32.089 1.00 88.06 114 ARG A O 1
ATOM 930 N N . GLY A 1 115 ? -10.272 13.400 31.840 1.00 88.00 115 GLY A N 1
ATOM 931 C CA . GLY A 1 115 ? -11.145 14.487 32.299 1.00 88.00 115 GLY A CA 1
ATOM 932 C C . GLY A 1 115 ? -11.230 15.680 31.339 1.00 88.00 115 GLY A C 1
ATOM 933 O O . GLY A 1 115 ? -11.635 16.762 31.738 1.00 88.00 115 GLY A O 1
ATOM 934 N N . LYS A 1 116 ? -10.820 15.517 30.072 1.00 90.12 116 LYS A N 1
ATOM 935 C CA . LYS A 1 116 ? -10.783 16.596 29.059 1.00 90.12 116 LYS A CA 1
ATOM 936 C C . LYS A 1 116 ? -11.969 16.578 28.094 1.00 90.12 116 LYS A C 1
ATOM 938 O O . LYS A 1 116 ? -11.956 17.297 27.097 1.00 90.12 116 LYS A O 1
ATOM 943 N N . ALA A 1 117 ? -12.924 15.685 28.310 1.00 85.38 117 ALA A N 1
ATOM 944 C CA . ALA A 1 117 ? -14.124 15.566 27.503 1.00 85.38 117 ALA A CA 1
ATOM 945 C C . ALA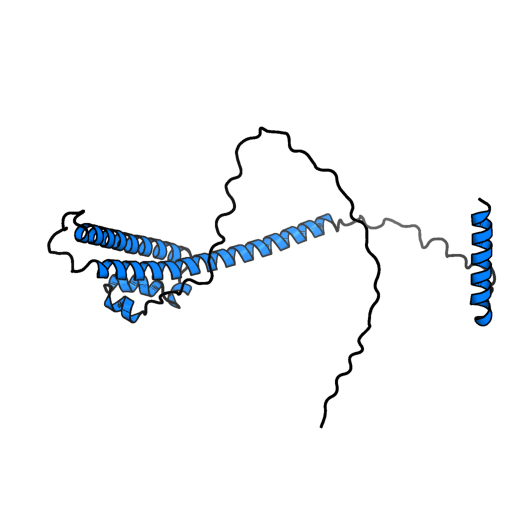 A 1 117 ? -15.255 14.998 28.357 1.00 85.38 117 ALA A C 1
ATOM 947 O O . ALA A 1 117 ? -15.010 14.148 29.213 1.00 85.38 117 ALA A O 1
ATOM 948 N N . GLU A 1 118 ? -16.472 15.454 28.083 1.00 82.00 118 GLU A N 1
ATOM 949 C CA . GLU A 1 118 ? -17.684 14.940 28.709 1.00 82.00 118 GLU A CA 1
ATOM 950 C C . GLU A 1 118 ? -17.978 13.509 28.216 1.00 82.00 118 GLU A C 1
ATOM 952 O O . GLU A 1 118 ? -17.786 13.223 27.022 1.00 82.00 118 GLU A O 1
ATOM 957 N N . PRO A 1 119 ? -18.396 12.588 29.104 1.00 78.56 119 PRO A N 1
ATOM 958 C CA . PRO A 1 119 ? -18.738 11.227 28.717 1.00 78.56 119 PRO A CA 1
ATOM 959 C C . PRO A 1 119 ? -19.936 11.220 27.767 1.00 78.56 119 PRO A C 1
ATOM 961 O O . PRO A 1 119 ? -21.032 11.662 28.107 1.00 78.56 119 PRO A O 1
ATOM 964 N N . ARG A 1 120 ? -19.751 10.667 26.564 1.00 70.06 120 ARG A N 1
ATOM 965 C CA . ARG A 1 120 ? -20.861 10.466 25.621 1.00 70.06 120 ARG A CA 1
ATOM 966 C C . ARG A 1 120 ? -21.738 9.288 26.046 1.00 70.06 120 ARG A C 1
ATOM 968 O O . ARG A 1 120 ? -21.548 8.190 25.534 1.00 70.06 120 ARG A O 1
ATOM 975 N N . GLY A 1 121 ? -22.700 9.550 26.932 1.00 65.62 121 GLY A N 1
ATOM 976 C CA . GLY A 1 121 ? -23.818 8.663 27.276 1.00 65.62 121 GLY A CA 1
ATOM 977 C C . GLY A 1 121 ? -23.447 7.275 27.831 1.00 65.62 121 GLY A C 1
ATOM 978 O O . GLY A 1 121 ? -22.322 6.793 27.723 1.00 65.62 121 GLY A O 1
ATOM 979 N N . ALA A 1 122 ? -24.430 6.596 28.424 1.00 58.62 122 ALA A N 1
ATOM 980 C CA . ALA A 1 122 ? -24.253 5.273 29.037 1.00 58.62 122 ALA A CA 1
ATOM 981 C C . ALA A 1 122 ? -24.134 4.112 28.023 1.00 58.62 122 ALA A C 1
ATOM 983 O O . ALA A 1 122 ? -23.730 3.014 28.385 1.00 58.62 122 ALA A O 1
ATOM 984 N N . SER A 1 123 ? -24.463 4.342 26.745 1.00 57.62 123 SER A N 1
ATOM 985 C CA . SER A 1 123 ? -24.576 3.288 25.720 1.00 57.62 123 SER A CA 1
ATOM 986 C C . SER A 1 123 ? -23.239 2.835 25.111 1.00 57.62 123 SER A C 1
ATOM 988 O O . SER A 1 123 ? -23.238 1.999 24.205 1.00 57.62 123 SER A O 1
ATOM 990 N N . PHE A 1 124 ? -22.102 3.390 25.537 1.00 56.59 124 PHE A N 1
ATOM 991 C CA . PHE A 1 124 ? -20.813 3.052 24.935 1.00 56.59 124 PHE A CA 1
ATOM 992 C C . PHE A 1 124 ? -20.096 1.964 25.752 1.00 56.59 124 PHE A C 1
ATOM 994 O O . PHE A 1 124 ? -19.788 2.218 26.919 1.00 56.59 124 PHE A O 1
ATOM 1001 N N . PRO A 1 125 ? -19.799 0.782 25.175 1.00 51.97 125 PRO A N 1
ATOM 1002 C CA . PRO A 1 125 ? -19.178 -0.313 25.912 1.00 51.97 125 PRO A CA 1
ATOM 1003 C C . PRO A 1 125 ? -17.822 0.100 26.505 1.00 51.97 125 PRO A C 1
ATOM 1005 O O . PRO A 1 125 ? -17.094 0.930 25.951 1.00 51.97 125 PRO A O 1
ATOM 1008 N N . GLY A 1 126 ? -17.560 -0.443 27.695 1.00 56.16 126 GLY A N 1
ATOM 1009 C CA . GLY A 1 126 ? -16.509 -0.047 28.627 1.00 56.16 126 GLY A CA 1
ATOM 1010 C C . GLY A 1 126 ? -15.070 -0.091 28.099 1.00 56.16 126 GLY A C 1
ATOM 1011 O O . GLY A 1 126 ? -14.774 -0.687 27.075 1.00 56.16 126 GLY A O 1
ATOM 1012 N N . THR A 1 127 ? -14.206 0.585 28.870 1.00 63.03 127 THR A N 1
ATOM 1013 C CA . THR A 1 127 ? -12.750 0.796 28.720 1.00 63.03 127 THR A CA 1
ATOM 1014 C C . THR A 1 127 ? -12.264 1.272 27.337 1.00 63.03 127 THR A C 1
ATOM 1016 O O . THR A 1 127 ? -12.557 0.737 26.275 1.00 63.03 127 THR A O 1
ATOM 1019 N N . GLY A 1 128 ? -11.415 2.308 27.317 1.00 67.81 128 GLY A N 1
ATOM 1020 C CA . GLY A 1 128 ? -10.846 2.850 26.070 1.00 67.81 128 GLY A CA 1
ATOM 1021 C C . GLY A 1 128 ? -9.929 1.888 25.293 1.00 67.81 128 GLY A C 1
ATOM 1022 O O . GLY A 1 128 ? -9.369 2.285 24.274 1.00 67.81 128 GLY A O 1
ATOM 1023 N N . GLU A 1 129 ? -9.747 0.656 25.767 1.00 80.50 129 GLU A N 1
ATOM 1024 C CA . GLU A 1 129 ? -8.874 -0.366 25.189 1.00 80.50 129 GLU A CA 1
ATOM 1025 C C . GLU A 1 129 ? -9.513 -1.057 23.981 1.00 80.50 129 GLU A C 1
ATOM 1027 O O . GLU A 1 129 ? -8.850 -1.233 22.958 1.00 80.50 129 GLU A O 1
ATOM 1032 N N . GLN A 1 130 ? -10.812 -1.356 24.040 1.00 85.12 130 GLN A N 1
ATOM 1033 C CA . GLN A 1 130 ? -11.542 -2.014 22.955 1.00 85.12 130 GLN A CA 1
ATOM 1034 C C . GLN A 1 130 ? -11.486 -1.238 21.616 1.00 85.12 130 GLN A C 1
ATOM 1036 O O . GLN A 1 130 ? -11.083 -1.828 20.607 1.00 85.12 130 GLN A O 1
ATOM 1041 N N . PRO A 1 131 ? -11.769 0.083 21.554 1.00 87.94 131 PRO A N 1
ATOM 1042 C CA . PRO A 1 131 ? -11.642 0.839 20.303 1.00 87.94 131 PRO A CA 1
ATOM 1043 C C . PRO A 1 131 ? -10.179 0.988 19.845 1.00 87.94 131 PRO A C 1
ATOM 1045 O O . PRO A 1 131 ? -9.902 1.115 18.651 1.00 87.94 131 PRO A O 1
ATOM 1048 N N . GLN A 1 132 ? -9.200 0.926 20.760 1.00 89.50 132 GLN A N 1
ATOM 1049 C CA . GLN A 1 132 ? -7.782 0.899 20.375 1.00 89.50 132 GLN A CA 1
ATOM 1050 C C . GLN A 1 132 ? -7.408 -0.422 19.697 1.00 89.50 132 GLN A C 1
ATOM 1052 O O . GLN A 1 132 ? -6.707 -0.393 18.683 1.00 89.50 132 GLN A O 1
ATOM 1057 N N . GLN A 1 133 ? -7.879 -1.557 20.219 1.00 90.81 133 GLN A N 1
ATOM 1058 C CA . GLN A 1 133 ? -7.652 -2.875 19.624 1.00 90.81 133 GLN A CA 1
ATOM 1059 C C . GLN A 1 133 ? -8.327 -2.981 18.250 1.00 90.81 133 GLN A C 1
ATOM 1061 O O . GLN A 1 133 ? -7.663 -3.322 17.271 1.00 90.81 133 GLN A O 1
ATOM 1066 N N . ARG A 1 134 ? -9.598 -2.569 18.127 1.00 92.00 134 ARG A N 1
ATOM 1067 C CA . ARG A 1 134 ? -10.320 -2.515 16.838 1.00 92.00 134 ARG A CA 1
ATOM 1068 C C . ARG A 1 134 ? -9.579 -1.655 15.808 1.00 92.00 134 ARG A C 1
ATOM 1070 O O . ARG A 1 134 ? -9.324 -2.095 14.686 1.00 92.00 134 ARG A O 1
ATOM 1077 N N . LYS A 1 135 ? -9.097 -0.471 16.207 1.00 93.56 135 LYS A N 1
ATOM 1078 C CA . LYS A 1 135 ? -8.246 0.384 15.358 1.00 93.56 135 LYS A CA 1
ATOM 1079 C C . LYS A 1 135 ? -6.984 -0.341 14.870 1.00 93.56 135 LYS A C 1
ATOM 1081 O O . LYS A 1 135 ? -6.600 -0.165 13.714 1.00 93.56 135 LYS A O 1
ATOM 1086 N N . GLN A 1 136 ? -6.310 -1.106 15.732 1.00 93.38 136 GLN A N 1
ATOM 1087 C CA . GLN A 1 136 ? -5.108 -1.862 15.350 1.00 93.38 136 GLN A CA 1
ATOM 1088 C C . GLN A 1 136 ? -5.427 -2.947 14.318 1.00 93.38 136 GLN A C 1
ATOM 1090 O O . GLN A 1 136 ? -4.675 -3.097 13.354 1.00 93.38 136 GLN A O 1
ATOM 1095 N N . VAL A 1 137 ? -6.559 -3.639 14.468 1.00 94.25 137 VAL A N 1
ATOM 1096 C CA . VAL A 1 137 ? -7.033 -4.634 13.499 1.00 94.25 137 VAL A CA 1
ATOM 1097 C C . VAL A 1 137 ? -7.224 -4.000 12.114 1.00 94.25 137 VAL A C 1
ATOM 1099 O O . VAL A 1 137 ? -6.618 -4.455 11.141 1.00 94.25 137 VAL A O 1
ATOM 1102 N N . PHE A 1 138 ? -7.947 -2.879 12.022 1.00 94.94 138 PHE A N 1
ATOM 1103 C CA . PHE A 1 138 ? -8.130 -2.173 10.745 1.00 94.94 138 PHE A CA 1
ATOM 1104 C C . PHE A 1 138 ? -6.826 -1.596 10.182 1.00 94.94 138 PHE A C 1
ATOM 1106 O O . PHE A 1 138 ? -6.605 -1.602 8.970 1.00 94.94 138 PHE A O 1
ATOM 1113 N N . ALA A 1 139 ? -5.926 -1.112 11.042 1.00 94.69 139 ALA A N 1
ATOM 1114 C CA . ALA A 1 139 ? -4.614 -0.638 10.612 1.00 94.69 139 ALA A CA 1
ATOM 1115 C C . ALA A 1 139 ? -3.774 -1.768 9.995 1.00 94.69 139 ALA A C 1
ATOM 1117 O O . ALA A 1 139 ? -3.114 -1.550 8.980 1.00 94.69 139 ALA A O 1
ATOM 1118 N N . ASN A 1 140 ? -3.829 -2.972 10.564 1.00 93.50 140 ASN A N 1
ATOM 1119 C CA . ASN A 1 140 ? -3.135 -4.140 10.031 1.00 93.50 140 ASN A CA 1
ATOM 1120 C C . ASN A 1 140 ? -3.740 -4.628 8.711 1.00 93.50 140 ASN A C 1
ATOM 1122 O O . ASN A 1 140 ? -2.986 -4.894 7.774 1.00 93.50 140 ASN A O 1
ATOM 1126 N N . ALA A 1 141 ? -5.069 -4.659 8.592 1.00 94.19 141 ALA A N 1
ATOM 1127 C CA . ALA A 1 141 ? -5.742 -4.939 7.322 1.00 94.19 141 ALA A CA 1
ATOM 1128 C C . ALA A 1 141 ? -5.304 -3.944 6.227 1.00 94.19 141 ALA A C 1
ATOM 1130 O O . ALA A 1 141 ? -4.894 -4.348 5.140 1.00 94.19 141 ALA A O 1
ATOM 1131 N N . LEU A 1 142 ? -5.257 -2.643 6.542 1.00 95.12 142 LEU A N 1
ATOM 1132 C CA . LEU A 1 142 ? -4.748 -1.620 5.621 1.00 95.12 142 LEU A CA 1
ATOM 1133 C C . LEU A 1 142 ? -3.281 -1.824 5.242 1.00 95.12 142 LEU A C 1
ATOM 1135 O O . LEU A 1 142 ? -2.918 -1.578 4.094 1.00 95.12 142 LEU A O 1
ATOM 1139 N N . LYS A 1 143 ? -2.423 -2.256 6.176 1.00 93.50 143 LYS A N 1
ATOM 1140 C CA . LYS A 1 143 ? -1.016 -2.565 5.869 1.00 93.50 143 LYS A CA 1
ATOM 1141 C C . LYS A 1 143 ? -0.916 -3.676 4.815 1.00 93.50 143 LYS A C 1
ATOM 1143 O O . LYS A 1 143 ? -0.136 -3.521 3.877 1.00 93.50 143 LYS A O 1
ATOM 1148 N N . ARG A 1 144 ? -1.722 -4.742 4.930 1.00 93.38 144 ARG A N 1
ATOM 1149 C CA . ARG A 1 144 ? -1.773 -5.847 3.948 1.00 93.38 144 ARG A CA 1
ATOM 1150 C C . ARG A 1 144 ? -2.180 -5.332 2.563 1.00 93.38 144 ARG A C 1
ATOM 1152 O O . ARG A 1 144 ? -1.452 -5.519 1.596 1.00 93.38 144 ARG A O 1
ATOM 1159 N N . VAL A 1 145 ? -3.271 -4.574 2.490 1.00 94.44 145 VAL A N 1
ATOM 1160 C CA . VAL A 1 145 ? -3.806 -4.024 1.230 1.00 94.44 145 VAL A CA 1
ATOM 1161 C C . VAL A 1 145 ? -2.839 -3.035 0.581 1.00 94.44 145 VAL A C 1
ATOM 1163 O O . VAL A 1 145 ? -2.606 -3.088 -0.622 1.00 94.44 145 VAL A O 1
ATOM 1166 N N . ASN A 1 146 ? -2.208 -2.163 1.372 1.00 94.00 146 ASN A N 1
ATOM 1167 C CA . ASN A 1 146 ? -1.209 -1.224 0.863 1.00 94.00 146 ASN A CA 1
ATOM 1168 C C . ASN A 1 146 ? 0.009 -1.945 0.279 1.00 94.00 146 ASN A C 1
ATOM 1170 O O . ASN A 1 146 ? 0.519 -1.509 -0.748 1.00 94.00 146 ASN A O 1
ATOM 1174 N N . LYS A 1 147 ? 0.469 -3.030 0.917 1.00 92.81 147 LYS A N 1
ATOM 1175 C CA . LYS A 1 147 ? 1.592 -3.840 0.424 1.00 92.81 147 LYS A CA 1
ATOM 1176 C C . LYS A 1 147 ? 1.287 -4.464 -0.938 1.00 92.81 147 LYS A C 1
ATOM 1178 O O . LYS A 1 147 ? 2.169 -4.593 -1.779 1.00 92.81 147 LYS A O 1
ATOM 1183 N N . GLU A 1 148 ? 0.038 -4.824 -1.164 1.00 93.06 148 GLU A N 1
ATOM 1184 C CA . GLU A 1 148 ? -0.388 -5.464 -2.403 1.00 93.06 148 GLU A CA 1
ATOM 1185 C C . GLU A 1 148 ? -0.647 -4.449 -3.511 1.00 93.06 148 GLU A C 1
ATOM 1187 O O . GLU A 1 148 ? -0.184 -4.629 -4.636 1.00 93.06 148 GLU A O 1
ATOM 1192 N N . ALA A 1 149 ? -1.228 -3.298 -3.171 1.00 92.31 149 ALA A N 1
ATOM 1193 C CA . ALA A 1 149 ? -1.294 -2.162 -4.081 1.00 92.31 149 ALA A CA 1
ATOM 1194 C C . ALA A 1 149 ? 0.109 -1.692 -4.514 1.00 92.31 149 ALA A C 1
ATOM 1196 O O . ALA A 1 149 ? 0.318 -1.365 -5.683 1.00 92.31 149 ALA A O 1
ATOM 1197 N N . THR A 1 150 ? 1.096 -1.667 -3.608 1.00 93.06 150 THR A N 1
ATOM 1198 C CA . THR A 1 150 ? 2.484 -1.351 -3.986 1.00 93.06 150 THR A CA 1
ATOM 1199 C C . THR A 1 150 ? 3.127 -2.467 -4.799 1.00 93.06 150 THR A C 1
ATOM 1201 O O . THR A 1 150 ? 3.873 -2.159 -5.726 1.00 93.06 150 THR A O 1
ATOM 1204 N N . ARG A 1 151 ? 2.828 -3.744 -4.520 1.00 93.12 151 ARG A N 1
ATOM 1205 C CA . ARG A 1 151 ? 3.296 -4.875 -5.336 1.00 93.12 151 ARG A CA 1
ATOM 1206 C C . ARG A 1 151 ? 2.827 -4.742 -6.785 1.00 93.12 151 ARG A C 1
ATOM 1208 O O . ARG A 1 151 ? 3.670 -4.804 -7.674 1.00 93.12 151 ARG A O 1
ATOM 1215 N N . ILE A 1 152 ? 1.532 -4.508 -7.013 1.00 92.69 152 ILE A N 1
ATOM 1216 C CA . ILE A 1 152 ? 0.962 -4.342 -8.361 1.00 92.69 152 ILE A CA 1
ATOM 1217 C C . ILE A 1 152 ? 1.622 -3.163 -9.080 1.00 92.69 152 ILE A C 1
ATOM 1219 O O . ILE A 1 152 ? 2.168 -3.340 -10.164 1.00 92.69 152 ILE A O 1
ATOM 1223 N N . ARG A 1 153 ? 1.703 -1.992 -8.435 1.00 92.50 153 ARG A N 1
ATOM 1224 C CA . ARG A 1 153 ? 2.367 -0.810 -9.019 1.00 92.50 153 ARG A CA 1
ATOM 1225 C C . ARG A 1 153 ? 3.832 -1.059 -9.370 1.00 92.50 153 ARG A C 1
ATOM 1227 O O . ARG A 1 153 ? 4.309 -0.587 -10.394 1.00 92.50 153 ARG A O 1
ATOM 1234 N N . ASN A 1 154 ? 4.563 -1.792 -8.531 1.00 95.12 154 ASN A N 1
ATOM 1235 C CA . ASN A 1 154 ? 5.961 -2.124 -8.798 1.00 95.12 154 ASN A CA 1
ATOM 1236 C C . ASN A 1 154 ? 6.106 -3.084 -9.986 1.00 95.12 154 ASN A C 1
ATOM 1238 O O . ASN A 1 154 ? 7.089 -2.988 -10.716 1.00 95.12 154 ASN A O 1
ATOM 1242 N N . LEU A 1 155 ? 5.158 -4.006 -10.178 1.00 94.44 155 LEU A N 1
ATOM 1243 C CA . LEU A 1 155 ? 5.132 -4.890 -11.345 1.00 94.44 155 LEU A CA 1
ATOM 1244 C C . LEU A 1 155 ? 4.823 -4.105 -12.623 1.00 94.44 155 LEU A C 1
ATOM 1246 O O . LEU A 1 155 ? 5.573 -4.229 -13.588 1.00 94.44 155 LEU A O 1
ATOM 1250 N N . GLU A 1 156 ? 3.807 -3.238 -12.595 1.00 94.06 156 GLU A N 1
ATOM 1251 C CA . GLU A 1 156 ? 3.474 -2.328 -13.702 1.00 94.06 156 GLU A CA 1
ATOM 1252 C C . GLU A 1 156 ? 4.682 -1.452 -14.082 1.00 94.06 156 GLU A C 1
ATOM 1254 O O . GLU A 1 156 ? 5.070 -1.377 -15.247 1.00 94.06 156 GLU A O 1
ATOM 1259 N N . ALA A 1 157 ? 5.343 -0.843 -13.092 1.00 96.06 157 ALA A N 1
ATOM 1260 C CA . ALA A 1 157 ? 6.517 -0.002 -13.320 1.00 96.06 157 ALA A CA 1
ATOM 1261 C C . ALA A 1 157 ? 7.705 -0.785 -13.901 1.00 96.06 157 ALA A C 1
ATOM 1263 O O . ALA A 1 157 ? 8.435 -0.269 -14.746 1.00 96.06 157 ALA A O 1
ATOM 1264 N N . ARG A 1 158 ? 7.916 -2.035 -13.468 1.00 96.50 158 ARG A N 1
ATOM 1265 C CA . ARG A 1 158 ? 8.964 -2.900 -14.032 1.00 96.50 158 ARG A CA 1
ATOM 1266 C C . ARG A 1 158 ? 8.692 -3.226 -15.496 1.00 96.50 158 ARG A C 1
ATOM 1268 O O . ARG A 1 158 ? 9.619 -3.111 -16.290 1.00 96.50 158 ARG A O 1
ATOM 1275 N N . ALA A 1 159 ? 7.455 -3.578 -15.844 1.00 96.75 159 ALA A N 1
ATOM 1276 C CA . ALA A 1 159 ? 7.067 -3.836 -17.229 1.00 96.75 159 ALA A CA 1
ATOM 1277 C C . ALA A 1 159 ? 7.298 -2.594 -18.106 1.00 96.75 159 ALA A C 1
ATOM 1279 O O . ALA A 1 159 ? 8.024 -2.661 -19.095 1.00 96.75 159 ALA A O 1
ATOM 1280 N N . ALA A 1 160 ? 6.822 -1.428 -17.659 1.00 96.44 160 ALA A N 1
ATOM 1281 C CA . ALA A 1 160 ? 7.019 -0.168 -18.373 1.00 96.44 160 ALA A CA 1
ATOM 1282 C C . ALA A 1 160 ? 8.506 0.186 -18.579 1.00 96.44 160 ALA A C 1
ATOM 1284 O O . ALA A 1 160 ? 8.888 0.669 -19.646 1.00 96.44 160 ALA A O 1
ATOM 1285 N N . ASN A 1 161 ? 9.360 -0.076 -17.583 1.00 97.69 161 ASN A N 1
ATOM 1286 C CA . ASN A 1 161 ? 10.802 0.157 -17.689 1.00 97.69 161 ASN A CA 1
ATOM 1287 C C . ASN A 1 161 ? 11.474 -0.772 -18.708 1.00 97.69 161 ASN A C 1
ATOM 1289 O O . ASN A 1 161 ? 12.363 -0.331 -19.436 1.00 97.69 161 ASN A O 1
ATOM 1293 N N . VAL A 1 162 ? 11.059 -2.040 -18.769 1.00 98.06 162 VAL A N 1
ATOM 1294 C CA . VAL A 1 162 ? 11.552 -2.999 -19.768 1.00 98.06 162 VAL A CA 1
ATOM 1295 C C . VAL A 1 162 ? 11.173 -2.523 -21.172 1.00 98.06 162 VAL A C 1
ATOM 1297 O O . VAL A 1 162 ? 12.049 -2.394 -22.028 1.00 98.06 162 VAL A O 1
ATOM 1300 N N . ASP A 1 163 ? 9.917 -2.134 -21.389 1.00 97.50 163 ASP A N 1
ATOM 1301 C CA . ASP A 1 163 ? 9.453 -1.623 -22.685 1.00 97.50 163 ASP A CA 1
ATOM 1302 C C . ASP A 1 163 ? 10.162 -0.328 -23.099 1.00 97.50 163 ASP A C 1
ATOM 1304 O O . ASP A 1 163 ? 10.471 -0.115 -24.275 1.00 97.50 163 ASP A O 1
ATOM 1308 N N . ALA A 1 164 ? 10.422 0.566 -22.143 1.00 96.81 164 ALA A N 1
ATOM 1309 C CA . ALA A 1 164 ? 11.184 1.786 -22.383 1.00 96.81 164 ALA A CA 1
ATOM 1310 C C . ALA A 1 164 ? 12.643 1.477 -22.760 1.00 96.81 164 ALA A C 1
ATOM 1312 O O . ALA A 1 164 ? 13.177 2.083 -23.690 1.00 96.81 164 ALA A O 1
ATOM 1313 N N . ALA A 1 165 ? 13.273 0.500 -22.098 1.00 98.00 165 ALA A N 1
ATOM 1314 C CA . ALA A 1 165 ? 14.630 0.064 -22.416 1.00 98.00 165 ALA A CA 1
ATOM 1315 C C . ALA A 1 165 ? 14.718 -0.564 -23.816 1.00 98.00 165 ALA A C 1
ATOM 1317 O O . ALA A 1 165 ? 15.638 -0.242 -24.571 1.00 98.00 165 ALA A O 1
ATOM 1318 N N . HIS A 1 166 ? 13.744 -1.395 -24.203 1.00 97.62 166 HIS A N 1
ATOM 1319 C CA . HIS A 1 166 ? 13.670 -1.952 -25.557 1.00 97.62 166 HIS A CA 1
ATOM 1320 C C . HIS A 1 166 ? 13.515 -0.860 -26.618 1.00 97.62 166 HIS A C 1
ATOM 1322 O O . HIS A 1 166 ? 14.236 -0.876 -27.617 1.00 97.62 166 HIS A O 1
ATOM 1328 N N . ARG A 1 167 ? 12.643 0.128 -26.381 1.00 97.00 167 ARG A N 1
ATOM 1329 C CA . ARG A 1 167 ? 12.476 1.286 -27.272 1.00 97.00 167 ARG A CA 1
ATOM 1330 C C . ARG A 1 167 ? 13.760 2.104 -27.400 1.00 97.00 167 ARG A C 1
ATOM 1332 O O . ARG A 1 167 ? 14.186 2.392 -28.514 1.00 97.00 167 ARG A O 1
ATOM 1339 N N . ALA A 1 168 ? 14.422 2.419 -26.289 1.00 97.31 168 ALA A N 1
ATOM 1340 C CA . ALA A 1 168 ? 15.686 3.155 -26.300 1.00 97.31 168 ALA A CA 1
ATOM 1341 C C . ALA A 1 168 ? 16.794 2.394 -27.047 1.00 97.31 168 ALA A C 1
ATOM 1343 O O . ALA A 1 168 ? 17.552 2.978 -27.822 1.00 97.31 168 ALA A O 1
ATOM 1344 N N . LEU A 1 169 ? 16.866 1.075 -26.860 1.00 96.88 169 LEU A N 1
ATOM 1345 C CA . LEU A 1 169 ? 17.816 0.223 -27.564 1.00 96.88 169 LEU A CA 1
ATOM 1346 C C . LEU A 1 169 ? 17.523 0.171 -29.071 1.00 96.88 169 LEU A C 1
ATOM 1348 O O . LEU A 1 169 ? 18.464 0.240 -29.862 1.00 96.88 169 LEU A O 1
ATOM 1352 N N . ALA A 1 170 ? 16.252 0.093 -29.474 1.00 95.12 170 ALA A N 1
ATOM 1353 C CA . ALA A 1 170 ? 15.848 0.145 -30.878 1.00 95.12 170 ALA A CA 1
ATOM 1354 C C . ALA A 1 170 ? 16.233 1.482 -31.531 1.00 95.12 170 ALA A C 1
ATOM 1356 O O . ALA A 1 170 ? 16.857 1.479 -32.590 1.00 95.12 170 ALA A O 1
ATOM 1357 N N . LEU A 1 171 ? 15.968 2.608 -30.858 1.00 94.81 171 LEU A N 1
ATOM 1358 C CA . LEU A 1 171 ? 16.387 3.938 -31.315 1.00 94.81 171 LEU A CA 1
ATOM 1359 C C . LEU A 1 171 ? 17.911 4.041 -31.447 1.00 94.81 171 LEU A C 1
ATOM 1361 O O . LEU A 1 171 ? 18.412 4.529 -32.456 1.00 94.81 171 LEU A O 1
ATOM 1365 N N . ARG A 1 172 ? 18.665 3.515 -30.471 1.00 94.31 172 ARG A N 1
ATOM 1366 C CA . ARG A 1 172 ? 20.134 3.493 -30.534 1.00 94.31 172 ARG A CA 1
ATOM 1367 C C . ARG A 1 172 ? 20.643 2.655 -31.704 1.00 94.31 172 ARG A C 1
ATOM 1369 O O . ARG A 1 172 ? 21.614 3.035 -32.350 1.00 94.31 172 ARG A O 1
ATOM 1376 N N . ARG A 1 173 ? 20.016 1.506 -31.974 1.00 92.38 173 ARG A N 1
ATOM 1377 C CA . ARG A 1 173 ? 20.366 0.672 -33.131 1.00 92.38 173 ARG A CA 1
ATOM 1378 C C . ARG A 1 173 ? 20.065 1.397 -34.440 1.00 92.38 173 ARG A C 1
ATOM 1380 O O . ARG A 1 173 ? 20.934 1.409 -35.297 1.00 92.38 173 ARG A O 1
ATOM 1387 N N . ALA A 1 174 ? 18.906 2.039 -34.560 1.00 89.12 174 ALA A N 1
ATOM 1388 C CA . ALA A 1 174 ? 18.545 2.808 -35.749 1.00 89.12 174 ALA A CA 1
ATOM 1389 C C . ALA A 1 174 ? 19.502 3.988 -36.005 1.00 89.12 174 ALA A C 1
ATOM 1391 O O . ALA A 1 174 ? 19.860 4.239 -37.148 1.00 89.12 174 ALA A O 1
ATOM 1392 N N . ALA A 1 175 ? 19.951 4.674 -34.948 1.00 89.00 175 ALA A N 1
ATOM 1393 C CA . ALA A 1 175 ? 20.885 5.794 -35.063 1.00 89.00 175 ALA A CA 1
ATOM 1394 C C . ALA A 1 175 ? 22.327 5.365 -35.392 1.00 89.00 175 ALA A C 1
ATOM 1396 O O . ALA A 1 175 ? 23.017 6.059 -36.129 1.00 89.00 175 ALA A O 1
ATOM 1397 N N . ASN A 1 176 ? 22.797 4.243 -34.832 1.00 84.69 176 ASN A N 1
ATOM 1398 C CA . ASN A 1 176 ? 24.187 3.799 -35.002 1.00 84.69 176 ASN A CA 1
ATOM 1399 C C . ASN A 1 176 ? 24.393 2.912 -36.234 1.00 84.69 176 ASN A C 1
ATOM 1401 O O . ASN A 1 176 ? 25.468 2.925 -36.826 1.00 84.69 176 ASN A O 1
ATOM 1405 N N . PHE A 1 177 ? 23.392 2.111 -36.598 1.00 73.06 177 PHE A N 1
ATOM 1406 C CA . PHE A 1 177 ? 23.421 1.265 -37.787 1.00 73.06 177 PHE A CA 1
ATOM 1407 C C . PHE A 1 177 ? 22.635 1.938 -38.906 1.00 73.06 177 PHE A C 1
ATOM 1409 O O . PHE A 1 177 ? 21.659 1.392 -39.420 1.00 73.06 177 PHE A O 1
ATOM 1416 N N . THR A 1 178 ? 23.055 3.143 -39.284 1.00 68.38 178 THR A N 1
ATOM 1417 C CA . THR A 1 178 ? 22.580 3.763 -40.517 1.00 68.38 178 THR A CA 1
ATOM 1418 C C . THR A 1 178 ? 23.003 2.858 -41.670 1.00 68.38 178 THR A C 1
ATOM 1420 O O . THR A 1 178 ? 24.190 2.542 -41.810 1.00 68.38 178 THR A O 1
ATOM 1423 N N . SER A 1 179 ? 22.043 2.403 -42.480 1.00 67.50 179 SER A N 1
ATOM 1424 C CA . SER A 1 179 ? 22.343 1.720 -43.738 1.00 67.50 179 SER A CA 1
ATOM 1425 C C . SER A 1 179 ? 23.181 2.675 -44.572 1.00 67.50 179 SER A C 1
ATOM 1427 O O . SER A 1 179 ? 22.668 3.668 -45.087 1.00 67.50 179 SER A O 1
ATOM 1429 N N . HIS A 1 180 ? 24.478 2.404 -44.672 1.00 68.88 180 HIS A N 1
ATOM 1430 C CA . HIS A 1 180 ? 25.296 3.101 -45.646 1.00 68.88 180 HIS A CA 1
ATOM 1431 C C . HIS A 1 180 ? 24.742 2.698 -47.017 1.00 68.88 180 HIS A C 1
ATOM 1433 O O . HIS A 1 180 ? 24.321 1.542 -47.170 1.00 68.88 180 HIS A O 1
ATOM 1439 N N . PRO A 1 181 ? 24.656 3.623 -47.989 1.00 78.00 181 PRO A N 1
ATOM 1440 C CA . PRO A 1 181 ? 24.270 3.237 -49.337 1.00 78.00 181 PRO A CA 1
ATOM 1441 C C . PRO A 1 181 ? 25.161 2.073 -49.773 1.00 78.00 181 PRO A C 1
ATOM 1443 O O . PRO A 1 181 ? 26.333 2.013 -49.381 1.00 78.00 181 PRO A O 1
ATOM 1446 N N . ALA A 1 182 ? 24.587 1.130 -50.527 1.00 73.56 182 ALA A N 1
ATOM 1447 C CA . ALA A 1 182 ? 25.356 0.028 -51.089 1.00 73.56 182 ALA A CA 1
ATOM 1448 C C . ALA A 1 182 ? 26.634 0.606 -51.702 1.00 73.56 182 ALA A C 1
ATOM 1450 O O . ALA A 1 182 ? 26.573 1.650 -52.361 1.00 73.56 182 ALA A O 1
ATOM 1451 N N . GLN A 1 183 ? 27.782 -0.024 -51.425 1.00 70.88 183 GLN A N 1
ATOM 1452 C CA . GLN A 1 183 ? 29.021 0.381 -52.074 1.00 70.88 183 GLN A CA 1
ATOM 1453 C C . GLN A 1 183 ? 28.710 0.412 -53.570 1.00 70.88 183 GLN A C 1
ATOM 1455 O O . GLN A 1 183 ? 28.232 -0.586 -54.115 1.00 70.88 183 GLN A O 1
ATOM 1460 N N . GLY A 1 184 ? 28.849 1.587 -54.194 1.00 73.81 184 GLY A N 1
ATOM 1461 C CA . GLY A 1 184 ? 28.690 1.715 -55.639 1.00 73.81 184 GLY A CA 1
ATOM 1462 C C . GLY A 1 184 ? 29.687 0.797 -56.348 1.00 73.81 184 GLY A C 1
ATOM 1463 O O . GLY A 1 184 ? 30.400 0.030 -55.704 1.00 73.81 184 GLY A O 1
ATOM 1464 N N . GLN A 1 185 ? 29.796 0.879 -57.672 1.00 68.38 185 GLN A N 1
ATOM 1465 C CA . GLN A 1 185 ? 30.859 0.143 -58.356 1.00 68.38 185 GLN A CA 1
ATOM 1466 C C . GLN A 1 185 ? 32.225 0.588 -57.813 1.00 68.38 185 GLN A C 1
ATOM 1468 O O . GLN A 1 185 ? 32.713 1.676 -58.116 1.00 68.38 185 GLN A O 1
ATOM 1473 N N . THR A 1 186 ? 32.818 -0.237 -56.957 1.00 66.88 186 THR A N 1
ATOM 1474 C CA . THR A 1 186 ? 34.210 -0.115 -56.563 1.00 66.88 186 THR A CA 1
ATOM 1475 C C . THR A 1 186 ? 35.036 -0.629 -57.735 1.00 66.88 186 THR A C 1
ATOM 1477 O O . THR A 1 186 ? 34.637 -1.569 -58.425 1.00 66.88 186 THR A O 1
ATOM 1480 N N . ALA A 1 187 ? 36.164 0.022 -58.026 1.00 66.81 187 ALA A N 1
ATOM 1481 C CA . ALA A 1 187 ? 37.088 -0.499 -59.025 1.00 66.81 187 ALA A CA 1
ATOM 1482 C C . ALA A 1 187 ? 37.446 -1.949 -58.648 1.00 66.81 187 ALA A C 1
ATOM 1484 O O . ALA A 1 187 ? 37.698 -2.218 -57.472 1.00 66.81 187 ALA A O 1
ATOM 1485 N N . ASN A 1 188 ? 37.425 -2.858 -59.631 1.00 69.06 188 ASN A N 1
ATOM 1486 C CA . ASN A 1 188 ? 37.803 -4.266 -59.458 1.00 69.06 188 ASN A CA 1
ATOM 1487 C C . ASN A 1 188 ? 39.109 -4.400 -58.662 1.00 69.06 188 ASN A C 1
ATOM 1489 O O . ASN A 1 188 ? 39.927 -3.477 -58.721 1.00 69.06 188 ASN A O 1
ATOM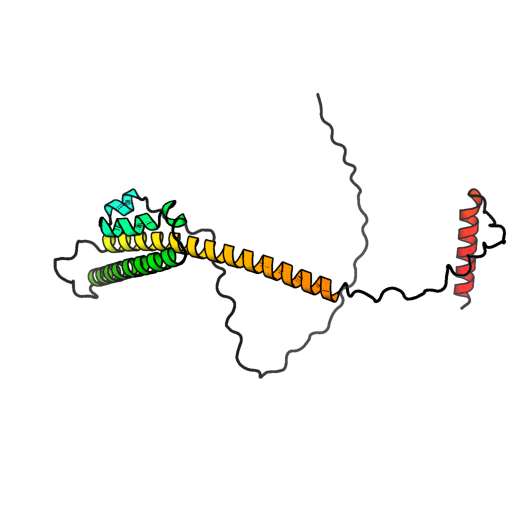 1493 N N . ASP A 1 189 ? 39.283 -5.543 -57.973 1.00 63.88 189 ASP A N 1
ATOM 1494 C CA . ASP A 1 189 ? 40.465 -5.916 -57.176 1.00 63.88 189 ASP A CA 1
ATOM 1495 C C . ASP A 1 189 ? 41.705 -5.155 -57.650 1.00 63.88 189 ASP A C 1
ATOM 1497 O O . ASP A 1 189 ? 42.220 -5.392 -58.746 1.00 63.88 189 ASP A O 1
ATOM 1501 N N . GLY A 1 190 ? 42.106 -4.151 -56.863 1.00 69.50 190 GLY A N 1
ATOM 1502 C CA . GLY A 1 190 ? 43.178 -3.236 -57.236 1.00 69.50 190 GLY A CA 1
ATOM 1503 C C . GLY A 1 190 ? 44.506 -3.955 -57.504 1.00 69.50 190 GLY A C 1
ATOM 1504 O O . GLY A 1 190 ? 44.625 -5.177 -57.437 1.00 69.50 190 GLY A O 1
ATOM 1505 N N . MET A 1 191 ? 45.561 -3.183 -57.780 1.00 68.31 191 MET A N 1
ATOM 1506 C CA . MET A 1 191 ? 46.899 -3.724 -58.059 1.00 68.31 191 MET A CA 1
ATOM 1507 C C . MET A 1 191 ? 47.329 -4.766 -57.009 1.00 68.31 191 MET A C 1
ATOM 1509 O O . MET A 1 191 ? 47.525 -4.432 -55.839 1.00 68.31 191 MET A O 1
ATOM 1513 N N . SER A 1 192 ? 47.518 -6.021 -57.436 1.00 68.56 192 SER A N 1
ATOM 1514 C CA . SER A 1 192 ? 48.019 -7.088 -56.569 1.00 68.56 192 SER A CA 1
ATOM 1515 C C . SER A 1 192 ? 49.347 -6.663 -55.934 1.00 68.56 192 SER A C 1
ATOM 1517 O O . SER A 1 192 ? 50.223 -6.144 -56.639 1.00 68.56 192 SER A O 1
ATOM 1519 N N . PRO A 1 193 ? 49.544 -6.879 -54.622 1.00 66.62 193 PRO A N 1
ATOM 1520 C CA . PRO A 1 193 ? 50.763 -6.463 -53.951 1.00 66.62 193 PRO A CA 1
ATOM 1521 C C . PRO A 1 193 ? 51.959 -7.159 -54.600 1.00 66.62 193 PRO A C 1
ATOM 1523 O O . PRO A 1 193 ? 52.088 -8.383 -54.562 1.00 66.62 193 PRO A O 1
ATOM 1526 N N . ARG A 1 194 ? 52.852 -6.373 -55.210 1.00 75.50 194 ARG A N 1
ATOM 1527 C CA . ARG A 1 194 ? 54.097 -6.903 -55.768 1.00 75.50 194 ARG A CA 1
ATOM 1528 C C . ARG A 1 194 ? 54.949 -7.441 -54.615 1.00 75.50 194 ARG A C 1
ATOM 1530 O O . ARG A 1 194 ? 55.356 -6.649 -53.760 1.00 75.50 194 ARG A O 1
ATOM 1537 N N . PRO A 1 195 ? 55.257 -8.749 -54.569 1.00 72.25 195 PRO A N 1
ATOM 1538 C CA . PRO A 1 195 ? 56.107 -9.280 -53.518 1.00 72.25 195 PRO A CA 1
ATOM 1539 C C . PRO A 1 195 ? 57.484 -8.621 -53.616 1.00 72.25 195 PRO A C 1
ATOM 1541 O O . PRO A 1 195 ? 58.061 -8.496 -54.700 1.00 72.25 195 PRO A O 1
ATOM 1544 N N . ASN A 1 196 ? 58.013 -8.179 -52.476 1.00 72.94 196 ASN A N 1
ATOM 1545 C CA . ASN A 1 196 ? 59.355 -7.619 -52.405 1.00 72.94 196 ASN A CA 1
ATOM 1546 C C . ASN A 1 196 ? 60.369 -8.690 -52.849 1.00 72.94 196 ASN A C 1
ATOM 1548 O O . ASN A 1 196 ? 60.621 -9.645 -52.119 1.00 72.94 196 ASN A O 1
ATOM 1552 N N . ARG A 1 197 ? 60.948 -8.525 -54.049 1.00 70.44 197 ARG A N 1
ATOM 1553 C CA . ARG A 1 197 ? 61.945 -9.443 -54.638 1.00 70.44 197 ARG A CA 1
ATOM 1554 C C . ARG A 1 197 ? 63.282 -9.451 -53.890 1.00 70.44 197 ARG A C 1
ATOM 1556 O O . ARG A 1 197 ? 64.147 -10.266 -54.199 1.00 70.44 197 ARG A O 1
ATOM 1563 N N . ARG A 1 198 ? 63.488 -8.548 -52.923 1.00 72.44 198 ARG A N 1
ATOM 1564 C CA . ARG A 1 198 ? 64.699 -8.550 -52.096 1.00 72.44 198 ARG A CA 1
ATOM 1565 C C . ARG A 1 198 ? 64.703 -9.804 -51.223 1.00 72.44 198 ARG A C 1
ATOM 1567 O O . ARG A 1 198 ? 63.766 -10.045 -50.463 1.00 72.44 198 ARG A O 1
ATOM 1574 N N . ARG A 1 199 ? 65.780 -10.592 -51.317 1.00 67.62 199 ARG A N 1
ATOM 1575 C CA . ARG A 1 199 ? 66.008 -11.772 -50.475 1.00 67.62 199 ARG A CA 1
ATOM 1576 C C . ARG A 1 199 ? 65.893 -11.354 -49.009 1.00 67.62 199 ARG A C 1
ATOM 1578 O O . ARG A 1 199 ? 66.632 -10.483 -48.557 1.00 67.62 199 ARG A O 1
ATOM 1585 N N . ARG A 1 200 ? 64.973 -11.967 -48.260 1.00 66.38 200 ARG A N 1
ATOM 1586 C CA . ARG A 1 200 ? 64.951 -11.830 -46.800 1.00 66.38 200 ARG A CA 1
ATOM 1587 C C . ARG A 1 200 ? 66.262 -12.410 -46.274 1.00 66.38 200 ARG A C 1
ATOM 1589 O O . ARG A 1 200 ? 66.465 -13.620 -46.333 1.00 66.38 200 ARG A O 1
ATOM 1596 N N . THR A 1 201 ? 67.164 -11.557 -45.801 1.00 70.50 201 THR A N 1
ATOM 1597 C CA . THR A 1 201 ? 68.370 -11.999 -45.099 1.00 70.50 201 THR A CA 1
ATOM 1598 C C . THR A 1 201 ? 67.937 -12.537 -43.741 1.00 70.50 201 THR A C 1
ATOM 1600 O O . THR A 1 201 ? 67.764 -11.782 -42.788 1.00 70.50 201 THR A O 1
ATOM 1603 N N . ILE A 1 202 ? 67.681 -13.843 -43.671 1.00 74.62 202 ILE A N 1
ATOM 1604 C CA . ILE A 1 202 ? 67.352 -14.522 -42.419 1.00 74.62 202 ILE A CA 1
ATOM 1605 C C . ILE A 1 202 ? 68.641 -14.584 -41.598 1.00 74.62 202 ILE A C 1
ATOM 1607 O O . ILE A 1 202 ? 69.572 -15.317 -41.928 1.00 74.62 202 ILE A O 1
ATOM 1611 N N . ILE A 1 203 ? 68.716 -13.768 -40.548 1.00 76.50 203 ILE A N 1
ATOM 1612 C CA . ILE A 1 203 ? 69.812 -13.817 -39.580 1.00 76.50 203 ILE A CA 1
ATOM 1613 C C . ILE A 1 203 ? 69.676 -15.131 -38.805 1.00 76.50 203 ILE A C 1
ATOM 1615 O O . ILE A 1 203 ? 68.585 -15.477 -38.353 1.00 76.50 203 ILE A O 1
ATOM 1619 N N . SER A 1 204 ? 70.773 -15.875 -38.646 1.00 78.88 204 SER A N 1
ATOM 1620 C CA . SER A 1 204 ? 70.750 -17.106 -37.853 1.00 78.88 204 SER A CA 1
ATOM 1621 C C . SER A 1 204 ? 70.334 -16.806 -36.409 1.00 78.88 204 SER A C 1
ATOM 1623 O O . SER A 1 204 ? 70.773 -15.812 -35.830 1.00 78.88 204 SER A O 1
ATOM 1625 N N . GLY A 1 205 ? 69.516 -17.674 -35.801 1.00 79.69 205 GLY A N 1
ATOM 1626 C CA . GLY A 1 205 ? 68.949 -17.450 -34.460 1.00 79.69 205 GLY A CA 1
ATOM 1627 C C . GLY A 1 205 ? 69.984 -17.068 -33.394 1.00 79.69 205 GLY A C 1
ATOM 1628 O O . GLY A 1 205 ? 69.748 -16.181 -32.579 1.00 79.69 205 GLY A O 1
ATOM 1629 N N . LYS A 1 206 ? 71.188 -17.652 -33.476 1.00 84.88 206 LYS A N 1
ATOM 1630 C CA . LYS A 1 206 ? 72.321 -17.378 -32.575 1.00 84.88 206 LYS A CA 1
ATOM 1631 C C . LYS A 1 206 ? 72.866 -15.943 -32.676 1.00 84.88 206 LYS A C 1
ATOM 1633 O O . LYS 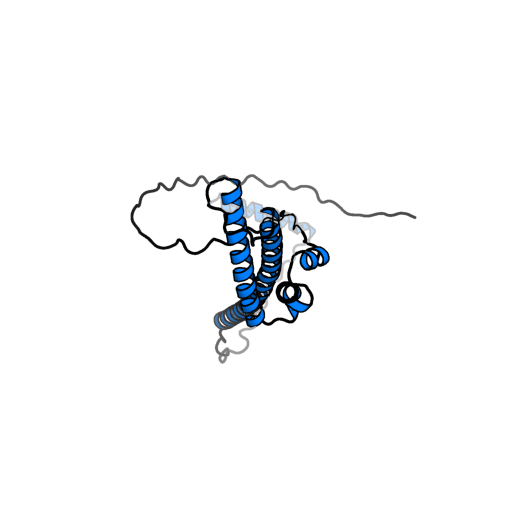A 1 206 ? 73.484 -15.461 -31.735 1.00 84.88 206 LYS A O 1
ATOM 1638 N N . ARG A 1 207 ? 72.656 -15.255 -33.804 1.00 80.69 207 ARG A N 1
ATOM 1639 C CA . ARG A 1 207 ? 73.147 -13.891 -34.066 1.00 80.69 207 ARG A CA 1
ATOM 1640 C C . ARG A 1 207 ? 72.112 -12.796 -33.811 1.00 80.69 207 ARG A C 1
ATOM 1642 O O . ARG A 1 207 ? 72.514 -11.642 -33.701 1.00 80.69 207 ARG A O 1
ATOM 1649 N N . ILE A 1 208 ? 70.830 -13.138 -33.649 1.00 85.38 208 ILE A N 1
ATOM 1650 C CA . ILE A 1 208 ? 69.730 -12.167 -33.494 1.00 85.38 208 ILE A CA 1
ATOM 1651 C C . ILE A 1 208 ? 69.974 -11.213 -32.319 1.00 85.38 208 ILE A C 1
ATOM 1653 O O . ILE A 1 208 ? 69.841 -9.998 -32.473 1.00 85.38 208 ILE A O 1
ATOM 1657 N N . GLY A 1 209 ? 70.378 -11.748 -31.161 1.00 88.69 209 GLY A N 1
ATOM 1658 C CA . GLY A 1 209 ? 70.645 -10.939 -29.969 1.00 88.69 209 GLY A CA 1
ATOM 1659 C C . GLY A 1 209 ? 71.767 -9.925 -30.197 1.00 88.69 209 GLY A C 1
ATOM 1660 O O . GLY A 1 209 ? 71.585 -8.736 -29.949 1.00 88.69 209 GLY A O 1
ATOM 1661 N N . SER A 1 210 ? 72.895 -10.373 -30.755 1.00 88.25 210 SER A N 1
ATOM 1662 C CA . SER A 1 210 ? 74.040 -9.508 -31.069 1.00 88.25 210 SER A CA 1
ATOM 1663 C C . SER A 1 210 ? 73.670 -8.417 -32.077 1.00 88.25 210 SER A C 1
ATOM 1665 O O . SER A 1 210 ? 73.923 -7.240 -31.825 1.00 88.25 210 SER A O 1
ATOM 1667 N N . THR A 1 211 ? 72.994 -8.776 -33.175 1.00 89.62 211 THR A N 1
ATOM 1668 C CA . THR A 1 211 ? 72.573 -7.801 -34.190 1.00 89.62 211 THR A CA 1
ATOM 1669 C C . THR A 1 211 ? 71.572 -6.795 -33.631 1.00 89.62 211 THR A C 1
ATOM 1671 O O . THR A 1 211 ? 71.698 -5.604 -33.896 1.00 89.62 211 THR A O 1
ATOM 1674 N N . SER A 1 212 ? 70.628 -7.236 -32.791 1.00 88.06 212 SER A N 1
ATOM 1675 C CA . SER A 1 212 ? 69.649 -6.348 -32.157 1.00 88.06 212 SER A CA 1
ATOM 1676 C C . SER A 1 212 ? 70.312 -5.339 -31.216 1.00 88.06 212 SER A C 1
ATOM 1678 O O . SER A 1 212 ? 69.954 -4.160 -31.243 1.00 88.06 212 SER A O 1
ATOM 1680 N N . GLN A 1 213 ? 71.288 -5.772 -30.410 1.00 91.69 213 GLN A N 1
ATOM 1681 C CA . GLN A 1 213 ? 72.011 -4.871 -29.508 1.00 91.69 213 GLN A CA 1
ATOM 1682 C C . GLN A 1 213 ? 72.930 -3.911 -30.271 1.00 91.69 213 GLN A C 1
ATOM 1684 O O . GLN A 1 213 ? 73.030 -2.737 -29.909 1.00 91.69 213 GLN A O 1
ATOM 1689 N N . ALA A 1 214 ? 73.548 -4.365 -31.364 1.00 90.38 214 ALA A N 1
ATOM 1690 C CA . ALA A 1 214 ? 74.344 -3.515 -32.244 1.00 90.38 214 ALA A CA 1
ATOM 1691 C C . ALA A 1 214 ? 73.493 -2.410 -32.895 1.00 90.38 214 ALA A C 1
ATOM 1693 O O . ALA A 1 214 ? 73.886 -1.246 -32.892 1.00 90.38 214 ALA A O 1
ATOM 1694 N N . THR A 1 215 ? 72.293 -2.732 -33.391 1.00 92.94 215 THR A N 1
ATOM 1695 C CA . THR A 1 215 ? 71.389 -1.717 -33.957 1.00 92.94 215 THR A CA 1
ATOM 1696 C C . THR A 1 215 ? 70.907 -0.737 -32.889 1.00 92.94 215 THR A C 1
ATOM 1698 O O . THR A 1 215 ? 70.921 0.468 -33.128 1.00 92.94 215 THR A O 1
ATOM 1701 N N . LYS A 1 216 ? 70.549 -1.230 -31.695 1.00 90.75 216 LYS A N 1
ATOM 1702 C CA . LYS A 1 216 ? 70.116 -0.390 -30.567 1.00 90.75 216 LYS A CA 1
ATOM 1703 C C . LYS A 1 216 ? 71.206 0.592 -30.129 1.00 90.75 216 LYS A C 1
ATOM 1705 O O . LYS A 1 216 ? 70.937 1.777 -29.966 1.00 90.75 216 LYS A O 1
ATOM 1710 N N . SER A 1 217 ? 72.438 0.114 -29.970 1.00 90.81 217 SER A N 1
ATOM 1711 C CA . SER A 1 217 ? 73.579 0.957 -29.587 1.00 90.81 217 SER A CA 1
ATOM 1712 C C . SER A 1 217 ? 73.969 1.950 -30.685 1.00 90.81 217 SER A C 1
ATOM 1714 O O . SER A 1 217 ? 74.259 3.106 -30.385 1.00 90.81 217 SER A O 1
ATOM 1716 N N . ALA A 1 218 ? 73.922 1.549 -31.959 1.00 89.81 218 ALA A N 1
ATOM 1717 C CA . ALA A 1 218 ? 74.156 2.453 -33.084 1.00 89.81 218 ALA A CA 1
ATOM 1718 C C . ALA A 1 218 ? 73.081 3.546 -33.202 1.00 89.81 218 ALA A C 1
ATOM 1720 O O . ALA A 1 218 ? 73.411 4.671 -33.573 1.00 89.81 218 ALA A O 1
ATOM 1721 N N . GLN A 1 219 ? 71.820 3.226 -32.889 1.00 90.81 219 GLN A N 1
ATOM 1722 C CA . GLN A 1 219 ? 70.733 4.202 -32.852 1.00 90.81 219 GLN A CA 1
ATOM 1723 C C . GLN A 1 219 ? 70.923 5.184 -31.694 1.00 90.81 219 GLN A C 1
ATOM 1725 O O . GLN A 1 219 ? 70.988 6.375 -31.947 1.00 90.81 219 GLN A O 1
ATOM 1730 N N . ALA A 1 220 ? 71.175 4.702 -30.474 1.00 89.06 220 ALA A N 1
ATOM 1731 C CA . ALA A 1 220 ? 71.443 5.567 -29.321 1.00 89.06 220 ALA A CA 1
ATOM 1732 C C . ALA A 1 220 ? 72.632 6.523 -29.551 1.00 89.06 220 ALA A C 1
ATOM 1734 O O . ALA A 1 220 ? 72.597 7.676 -29.144 1.00 89.06 220 ALA A O 1
ATOM 1735 N N . ARG A 1 221 ? 73.683 6.074 -30.253 1.00 88.75 221 ARG A N 1
ATOM 1736 C CA . ARG A 1 221 ? 74.805 6.942 -30.657 1.00 88.75 221 ARG A CA 1
ATOM 1737 C C . ARG A 1 221 ? 74.413 8.008 -31.682 1.00 88.75 221 ARG A C 1
ATOM 1739 O O . ARG A 1 221 ? 75.026 9.070 -31.689 1.00 88.75 221 ARG A O 1
ATOM 1746 N N . ARG A 1 222 ? 73.468 7.707 -32.578 1.00 87.88 222 ARG A N 1
ATOM 1747 C CA . ARG A 1 222 ? 72.926 8.677 -33.540 1.00 87.88 222 ARG A CA 1
ATOM 1748 C C . ARG A 1 222 ? 71.997 9.669 -32.848 1.00 87.88 222 ARG A C 1
ATOM 1750 O O . ARG A 1 222 ? 72.134 10.856 -33.098 1.00 87.88 222 ARG A O 1
ATOM 1757 N N . ASP A 1 223 ? 71.155 9.191 -31.940 1.00 85.06 223 ASP A N 1
ATOM 1758 C CA . ASP A 1 223 ? 70.228 10.020 -31.165 1.00 85.06 223 ASP A CA 1
ATOM 1759 C C . ASP A 1 223 ? 70.979 10.953 -30.195 1.00 85.06 223 ASP A C 1
ATOM 1761 O O . ASP A 1 223 ? 70.566 12.083 -29.989 1.00 85.06 223 ASP A O 1
ATOM 1765 N N . ASN A 1 224 ? 72.133 10.530 -29.666 1.00 79.88 224 ASN A N 1
ATOM 1766 C CA . ASN A 1 224 ? 73.014 11.379 -28.848 1.00 79.88 224 ASN A CA 1
ATOM 1767 C C . ASN A 1 224 ? 73.847 12.390 -29.663 1.00 79.88 224 ASN A C 1
ATOM 1769 O O . ASN A 1 224 ? 74.605 13.160 -29.076 1.00 79.88 224 ASN A O 1
ATOM 1773 N N . LYS A 1 225 ? 73.804 12.332 -31.001 1.00 74.56 225 LYS A N 1
ATOM 1774 C CA . LYS A 1 225 ? 74.508 13.273 -31.891 1.00 74.56 225 LYS A CA 1
ATOM 1775 C C . LYS A 1 225 ? 73.633 14.457 -32.329 1.00 74.56 225 LYS A C 1
ATOM 1777 O O . LYS A 1 225 ? 74.163 15.355 -32.978 1.00 74.56 225 LYS A O 1
ATOM 1782 N N . THR A 1 226 ? 72.343 14.433 -32.003 1.00 55.31 226 THR A N 1
ATOM 1783 C CA . THR A 1 226 ? 71.389 15.551 -32.119 1.00 55.31 226 THR A CA 1
ATOM 1784 C C . THR A 1 226 ? 71.220 16.236 -30.779 1.00 55.31 226 THR A C 1
ATOM 1786 O O . THR A 1 226 ? 71.174 17.482 -30.779 1.00 55.31 226 THR A O 1
#

Foldseek 3Di:
DDDDDDDDDDDDDDDDDDDDDDDDDDDDDDDDDDDDDPPDDPDDDPPPDPPPPPDDLVNVVVLDDPVVNVLLVCLDPPNVVVDDLVRLVVSLVVLVVQLVVLVVQLVQLVCVVVVNHDDDDPPDDDDSVSSVVSNSSSVSSNVSSVVVNVVVVVVVVVVVVVVVVVVVVVVVCCVVPPPDPDDDDDPPPPDDDDPDPPPDPDDPPVCPVVVVVVVVVVVVVVVVVD

pLDDT: mean 76.85, std 19.31, range [35.69, 98.06]